Protein AF-A0AA39N209-F1 (afdb_monomer_lite)

pLDDT: mean 74.49, std 21.86, range [35.25, 97.31]

InterPro domains:
  IPR042403 Spt21/Ams2 [PTHR39147] (6-84)
  IPR057725 Ams2/SPT21, N-terminal domain [PF25823] (4-83)

Radius of gyration: 24.0 Å; chains: 1; bounding box: 95×62×34 Å

Sequence (190 aa):
MEKRVLRVLYTVNHSPQYILARSPCPVTVSLLRPTDGQHSGGIGYASVSLKSCIETICTTSPELLQSDTRDFSVYVLDPLESESAPEPVNIPSEAEGSKMAEGQARGVAVGLGLMSWALAAEGEEALVNGTLTRTGSGQEALEVVFALRETYSHREGIIPCCLYSLGIRRVLKHRASSRRSTRQLPLPLS

Structure (mmCIF, N/CA/C/O backbone):
data_AF-A0AA39N209-F1
#
_entry.id   AF-A0AA39N209-F1
#
loop_
_atom_site.group_PDB
_atom_site.id
_atom_site.type_symbol
_atom_site.label_atom_id
_atom_site.label_alt_id
_atom_site.label_comp_id
_atom_site.label_asym_id
_atom_site.label_entity_id
_atom_site.label_seq_id
_atom_site.pdbx_PDB_ins_code
_atom_site.Cartn_x
_atom_site.Cartn_y
_atom_site.Cartn_z
_atom_site.occupancy
_atom_site.B_iso_or_equiv
_atom_site.auth_seq_id
_atom_site.auth_comp_id
_atom_site.auth_asym_id
_atom_site.auth_atom_id
_atom_site.pdbx_PDB_model_num
ATOM 1 N N . MET A 1 1 ? -3.255 5.039 19.087 1.00 72.75 1 MET A N 1
ATOM 2 C CA . MET A 1 1 ? -2.882 4.124 17.993 1.00 72.75 1 MET A CA 1
ATOM 3 C C . MET A 1 1 ? -3.835 2.947 18.036 1.00 72.75 1 MET A C 1
ATOM 5 O O . MET A 1 1 ? -3.937 2.311 19.078 1.00 72.75 1 MET A O 1
ATOM 9 N N . GLU A 1 2 ? -4.589 2.727 16.963 1.00 88.00 2 GLU A N 1
ATOM 10 C CA . GLU A 1 2 ? -5.570 1.637 16.866 1.00 88.00 2 GLU A CA 1
ATOM 11 C C . GLU A 1 2 ? -5.035 0.508 15.992 1.00 88.00 2 GLU A C 1
ATOM 13 O O . GLU A 1 2 ? -4.128 0.730 15.198 1.00 88.00 2 GLU A O 1
ATOM 18 N N . LYS A 1 3 ? -5.590 -0.701 16.119 1.00 92.56 3 LYS A N 1
ATOM 19 C CA . LYS A 1 3 ? -5.246 -1.821 15.239 1.00 92.56 3 LYS A CA 1
ATOM 20 C C . LYS A 1 3 ? -6.369 -2.081 14.248 1.00 92.56 3 LYS A C 1
ATOM 22 O O . LYS A 1 3 ? -7.497 -2.324 14.667 1.00 92.56 3 LYS A O 1
ATOM 27 N N . ARG A 1 4 ? -6.063 -2.070 12.951 1.00 93.50 4 ARG A N 1
ATOM 28 C CA . ARG A 1 4 ? -7.031 -2.316 11.870 1.00 93.50 4 ARG A CA 1
ATOM 29 C C . ARG A 1 4 ? -6.459 -3.298 10.855 1.00 93.50 4 ARG A C 1
ATOM 31 O O . ARG A 1 4 ? -5.247 -3.372 10.673 1.00 93.50 4 ARG A O 1
ATOM 38 N N . VAL A 1 5 ? -7.322 -4.068 10.196 1.00 95.00 5 VAL A N 1
ATOM 39 C CA . VAL A 1 5 ? -6.903 -4.862 9.029 1.00 95.00 5 VAL A CA 1
ATOM 40 C C . VAL A 1 5 ? -6.561 -3.897 7.899 1.00 95.00 5 VAL A C 1
ATOM 42 O O . VAL A 1 5 ? -7.340 -2.983 7.626 1.00 95.00 5 VAL A O 1
ATOM 45 N N . LEU A 1 6 ? -5.419 -4.103 7.247 1.00 96.12 6 LEU A N 1
ATOM 46 C CA . LEU A 1 6 ? -5.001 -3.311 6.099 1.00 96.12 6 LEU A CA 1
ATOM 47 C C . LEU A 1 6 ? -5.470 -3.980 4.806 1.00 96.12 6 LEU A C 1
ATOM 49 O O . LEU A 1 6 ? -5.324 -5.191 4.623 1.00 96.12 6 LEU A O 1
ATOM 53 N N . ARG A 1 7 ? -6.034 -3.176 3.911 1.00 96.62 7 ARG A N 1
ATOM 54 C CA . ARG A 1 7 ? -6.424 -3.528 2.548 1.00 96.62 7 ARG A CA 1
ATOM 55 C C . ARG A 1 7 ? -5.653 -2.619 1.606 1.00 96.62 7 ARG A C 1
ATOM 57 O O . ARG A 1 7 ? -5.876 -1.416 1.591 1.00 96.62 7 ARG A O 1
ATOM 64 N N . VAL A 1 8 ? -4.741 -3.187 0.838 1.00 97.31 8 VAL A N 1
ATOM 65 C CA . VAL A 1 8 ? -3.950 -2.446 -0.136 1.00 97.31 8 VAL A CA 1
ATOM 66 C C . VAL A 1 8 ? -4.439 -2.830 -1.521 1.00 97.31 8 VAL A C 1
ATOM 68 O O . VAL A 1 8 ? -4.195 -3.944 -1.980 1.00 97.31 8 VAL A O 1
ATOM 71 N N . LEU A 1 9 ? -5.178 -1.932 -2.163 1.00 96.50 9 LEU A N 1
ATOM 72 C CA . LEU A 1 9 ? -5.537 -2.066 -3.570 1.00 96.50 9 LEU A CA 1
ATOM 73 C C . LEU A 1 9 ? -4.388 -1.512 -4.396 1.00 96.50 9 LEU A C 1
ATOM 75 O O . LEU A 1 9 ? -3.938 -0.401 -4.141 1.00 96.50 9 LEU A O 1
ATOM 79 N N . TYR A 1 10 ? -3.902 -2.250 -5.383 1.00 96.56 10 TYR A N 1
ATOM 80 C CA . TYR A 1 10 ? -2.819 -1.753 -6.219 1.00 96.56 10 TYR A CA 1
ATOM 81 C C . TYR A 1 10 ? -2.934 -2.194 -7.670 1.00 96.56 10 TYR A C 1
ATOM 83 O O . TYR A 1 10 ? -3.540 -3.215 -7.989 1.00 96.56 10 TYR A O 1
ATOM 91 N N . THR A 1 11 ? -2.346 -1.390 -8.548 1.00 96.19 11 THR A N 1
ATOM 92 C CA . THR A 1 11 ? -2.154 -1.698 -9.968 1.00 96.19 11 THR A CA 1
ATOM 93 C C . THR A 1 11 ? -0.667 -1.816 -10.266 1.00 96.19 11 THR A C 1
ATOM 95 O O . THR A 1 11 ? 0.163 -1.252 -9.553 1.00 96.19 11 THR A O 1
ATOM 98 N N . VAL A 1 12 ? -0.325 -2.537 -11.332 1.00 94.88 12 VAL A N 1
ATOM 99 C CA . VAL A 1 12 ? 1.052 -2.666 -11.823 1.00 94.88 12 VAL A CA 1
ATOM 100 C C . VAL A 1 12 ? 1.082 -2.232 -13.285 1.00 94.88 12 VAL A C 1
ATOM 102 O O . VAL A 1 12 ? 0.235 -2.658 -14.069 1.00 94.88 12 VAL A O 1
ATOM 105 N N . ASN A 1 13 ? 2.037 -1.377 -13.660 1.00 92.31 13 ASN A N 1
ATOM 106 C CA . ASN A 1 13 ? 2.282 -0.945 -15.043 1.00 92.31 13 ASN A CA 1
ATOM 107 C C . ASN A 1 13 ? 1.045 -0.372 -15.757 1.00 92.31 13 ASN A C 1
ATOM 109 O O . ASN A 1 13 ? 0.815 -0.651 -16.930 1.00 92.31 13 ASN A O 1
ATOM 113 N N . HIS A 1 14 ? 0.249 0.438 -15.051 1.00 85.69 14 HIS A N 1
ATOM 114 C CA . HIS A 1 14 ? -0.999 1.022 -15.565 1.00 85.69 14 HIS A CA 1
ATOM 115 C C . HIS A 1 14 ? -2.070 -0.007 -15.969 1.00 85.69 14 HIS A C 1
ATOM 117 O O . HIS A 1 14 ? -2.996 0.330 -16.705 1.00 85.69 14 HIS A O 1
ATOM 123 N N . SER A 1 15 ? -1.979 -1.250 -15.479 1.00 90.44 15 SER A N 1
ATOM 124 C CA . SER A 1 15 ? -3.070 -2.213 -15.619 1.00 90.44 15 SER A CA 1
ATOM 125 C C . SER A 1 15 ? -4.354 -1.636 -15.007 1.00 90.44 15 SER A C 1
ATOM 127 O O . SER A 1 15 ? -4.312 -1.160 -13.870 1.00 90.44 15 SER A O 1
ATOM 129 N N . PRO A 1 16 ? -5.501 -1.693 -15.708 1.00 86.69 16 PRO A N 1
ATOM 130 C CA . PRO A 1 16 ? -6.776 -1.223 -15.167 1.00 86.69 16 PRO A CA 1
ATOM 131 C C . PRO A 1 16 ? -7.319 -2.141 -14.062 1.00 86.69 16 PRO A C 1
ATOM 133 O O . PRO A 1 16 ? -8.296 -1.803 -13.398 1.00 86.69 16 PRO A O 1
ATOM 136 N N . GLN A 1 17 ? -6.722 -3.322 -13.879 1.00 92.19 17 GLN A N 1
ATOM 137 C CA . GLN A 1 17 ? -7.163 -4.300 -12.900 1.00 92.19 17 GLN A CA 1
ATOM 138 C C . GLN A 1 17 ? -6.460 -4.085 -11.558 1.00 92.19 17 GLN A C 1
ATOM 140 O O . GLN A 1 17 ? -5.236 -4.179 -11.463 1.00 92.19 17 GLN A O 1
ATOM 145 N N . TYR A 1 18 ? -7.255 -3.863 -10.512 1.00 93.75 18 TYR A N 1
ATOM 146 C CA . TYR A 1 18 ? -6.761 -3.844 -9.140 1.00 93.75 18 TYR A CA 1
ATOM 147 C C . TYR A 1 18 ? -6.487 -5.252 -8.616 1.00 93.75 18 TYR A C 1
ATOM 149 O O . TYR A 1 18 ? -7.281 -6.177 -8.802 1.00 93.75 1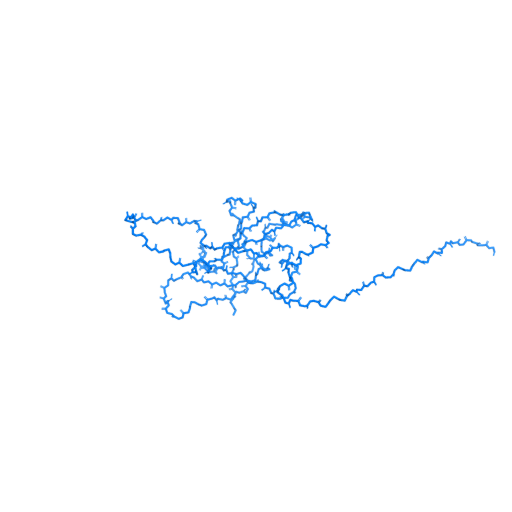8 TYR A O 1
ATOM 157 N N . ILE A 1 19 ? -5.392 -5.370 -7.875 1.00 96.06 19 ILE A N 1
ATOM 158 C CA . ILE A 1 19 ? -5.076 -6.508 -7.021 1.00 96.06 19 ILE A CA 1
ATOM 159 C C . ILE A 1 19 ? -5.261 -6.056 -5.571 1.00 96.06 19 ILE A C 1
ATOM 161 O O . ILE A 1 19 ? -4.869 -4.950 -5.203 1.00 96.06 19 ILE A O 1
ATOM 165 N N . LEU A 1 20 ? -5.882 -6.896 -4.743 1.00 96.31 20 LEU A N 1
ATOM 166 C CA . LEU A 1 20 ? -6.100 -6.620 -3.324 1.00 96.31 20 LEU A CA 1
ATOM 167 C C . LEU A 1 20 ? -5.124 -7.439 -2.477 1.00 96.31 20 LEU A C 1
ATOM 169 O O . LEU A 1 20 ? -5.281 -8.652 -2.352 1.00 96.31 20 LEU A O 1
ATOM 173 N N . ALA A 1 21 ? -4.177 -6.769 -1.828 1.00 97.19 21 ALA A N 1
ATOM 174 C CA . ALA A 1 21 ? -3.380 -7.346 -0.755 1.00 97.19 21 ALA A CA 1
ATOM 175 C C . ALA A 1 21 ? -4.044 -7.066 0.599 1.00 97.19 21 ALA A C 1
ATOM 177 O O . ALA A 1 21 ? -4.511 -5.958 0.866 1.00 97.19 21 ALA A O 1
ATOM 178 N N . ARG A 1 22 ? -4.117 -8.075 1.470 1.00 95.69 22 ARG A N 1
ATOM 179 C CA . ARG A 1 22 ? -4.690 -7.937 2.819 1.00 95.69 22 ARG A CA 1
ATOM 180 C C . ARG A 1 22 ? -3.639 -8.307 3.845 1.00 95.69 22 ARG A C 1
ATOM 182 O O . ARG A 1 22 ? -2.994 -9.342 3.699 1.00 95.69 22 ARG A O 1
ATOM 189 N N . SER A 1 23 ? -3.492 -7.497 4.890 1.00 94.94 23 SER A N 1
ATOM 190 C CA . SER A 1 23 ? -2.572 -7.861 5.962 1.00 94.94 23 SER A CA 1
ATOM 191 C C . SER A 1 23 ? -3.080 -9.119 6.682 1.00 94.94 23 SER A C 1
ATOM 193 O O . SER A 1 23 ? -4.277 -9.216 6.976 1.00 94.94 23 SER A O 1
ATOM 195 N N . PRO A 1 24 ? -2.199 -10.086 6.994 1.00 90.69 24 PRO A N 1
ATOM 196 C CA . PRO A 1 24 ? -2.592 -11.296 7.718 1.00 90.69 24 PRO A CA 1
ATOM 197 C C . PRO A 1 24 ? -2.973 -10.994 9.174 1.00 90.69 24 PRO A C 1
ATOM 199 O O . PRO A 1 24 ? -3.787 -11.700 9.765 1.00 90.69 24 PRO A O 1
ATOM 202 N N . CYS A 1 25 ? -2.417 -9.917 9.737 1.00 92.44 25 CYS A N 1
ATOM 203 C CA . CYS A 1 25 ? -2.681 -9.440 11.089 1.00 92.44 25 CYS A CA 1
ATOM 204 C C . CYS A 1 25 ? -3.097 -7.958 11.069 1.00 92.44 25 CYS A C 1
ATOM 206 O O . CYS A 1 25 ? -2.696 -7.221 10.162 1.00 92.44 25 CYS A O 1
ATOM 208 N N . PRO A 1 26 ? -3.863 -7.486 12.070 1.00 93.75 26 PRO A N 1
ATOM 209 C CA . PRO A 1 26 ? -4.134 -6.063 12.238 1.00 93.75 26 PRO A CA 1
ATOM 210 C C . PRO A 1 26 ? -2.846 -5.253 12.432 1.00 93.75 26 PRO A C 1
ATOM 212 O O . PRO A 1 26 ? -2.015 -5.598 13.277 1.00 93.75 26 PRO A O 1
ATOM 215 N N . VAL A 1 27 ? -2.715 -4.158 11.687 1.00 94.62 27 VAL A N 1
ATOM 216 C CA . VAL A 1 27 ? -1.587 -3.221 11.759 1.00 94.62 27 VAL A CA 1
ATOM 217 C C . VAL A 1 27 ? -1.968 -1.986 12.562 1.00 94.62 27 VAL A C 1
ATOM 219 O O . VAL A 1 27 ? -3.148 -1.648 12.689 1.00 94.62 27 VAL A O 1
ATOM 222 N N . THR A 1 28 ? -0.965 -1.314 13.117 1.00 95.12 28 THR A N 1
ATOM 223 C CA . THR A 1 28 ? -1.166 -0.067 13.850 1.00 95.12 28 THR A CA 1
ATOM 224 C C . THR A 1 28 ? -1.484 1.074 12.887 1.00 95.12 28 THR A C 1
ATOM 226 O O . THR A 1 28 ? -0.737 1.311 11.942 1.00 95.12 28 THR A O 1
ATOM 229 N N . VAL A 1 29 ? -2.566 1.801 13.159 1.00 94.75 29 VAL A N 1
ATOM 230 C CA . VAL A 1 29 ? -2.999 2.975 12.398 1.00 94.75 29 VAL A CA 1
ATOM 231 C C . VAL A 1 29 ? -3.198 4.183 13.314 1.00 94.75 29 VAL A C 1
ATOM 233 O O . VAL A 1 29 ? -3.535 4.063 14.504 1.00 94.75 29 VAL A O 1
ATOM 236 N N . SER A 1 30 ? -3.015 5.361 12.732 1.00 94.38 30 SER A N 1
ATOM 237 C CA . SER A 1 30 ? -3.275 6.654 13.356 1.00 94.38 30 SER A CA 1
ATOM 238 C C . SER A 1 30 ? -4.551 7.228 12.762 1.00 94.38 30 SER A C 1
ATOM 240 O O . SER A 1 30 ? -4.556 7.665 11.617 1.00 94.38 30 SER A O 1
ATOM 242 N N . LEU A 1 31 ? -5.646 7.193 13.524 1.00 92.25 31 LEU A N 1
ATOM 243 C CA . LEU A 1 31 ? -6.901 7.801 13.092 1.00 92.25 31 LEU A CA 1
ATOM 244 C C . LEU A 1 31 ? -6.722 9.306 12.892 1.00 92.25 31 LEU A C 1
ATOM 246 O O . LEU A 1 31 ? -6.224 9.994 13.786 1.00 92.25 31 LEU A O 1
ATOM 250 N N . LEU A 1 32 ? -7.195 9.803 11.757 1.00 88.88 32 LEU A N 1
ATOM 251 C CA . LEU A 1 32 ? -7.279 11.225 11.476 1.00 88.88 32 LEU A CA 1
ATOM 252 C C . LEU A 1 32 ? -8.677 11.669 11.891 1.00 88.88 32 LEU A C 1
ATOM 254 O O . LEU A 1 32 ? -9.675 11.292 11.276 1.00 88.88 32 LEU A O 1
ATOM 258 N N . ARG A 1 33 ? -8.770 12.383 13.015 1.00 72.88 33 ARG A N 1
ATOM 259 C CA . ARG A 1 33 ? -10.063 12.893 13.476 1.00 72.88 33 ARG A CA 1
ATOM 260 C C . ARG A 1 33 ? -10.460 14.079 12.597 1.00 72.88 33 ARG A C 1
ATOM 262 O O . ARG A 1 33 ? -9.630 14.973 12.437 1.00 72.88 33 ARG A O 1
ATOM 269 N N . PRO A 1 34 ? -11.697 14.121 12.077 1.00 61.19 34 PRO A N 1
ATOM 270 C CA . PRO A 1 34 ? -12.218 15.350 11.504 1.00 61.19 34 PRO A CA 1
ATOM 271 C C . PRO A 1 34 ? -12.244 16.412 12.607 1.00 61.19 34 PRO A C 1
ATOM 273 O O . PRO A 1 34 ? -12.704 16.144 13.720 1.00 61.19 34 PRO A O 1
ATOM 276 N N . THR A 1 35 ? -11.691 17.587 12.319 1.00 53.50 35 THR A N 1
ATOM 277 C CA . THR A 1 35 ? -11.710 18.745 13.215 1.00 53.50 35 THR A CA 1
ATOM 278 C C . THR A 1 35 ? -13.166 19.054 13.587 1.00 53.50 35 THR A C 1
ATOM 280 O O . THR A 1 35 ? -14.040 19.030 12.725 1.00 53.50 35 THR A O 1
ATOM 283 N N . ASP A 1 36 ? -13.416 19.245 14.882 1.00 48.47 36 ASP A N 1
ATOM 284 C CA . ASP A 1 36 ? -14.719 19.250 15.560 1.00 48.47 36 ASP A CA 1
ATOM 285 C C . ASP A 1 36 ? -15.924 19.757 14.735 1.00 48.47 36 ASP A C 1
ATOM 287 O O . ASP A 1 36 ? -15.986 20.924 14.353 1.00 48.47 36 ASP A O 1
ATOM 291 N N . GLY A 1 37 ? -16.937 18.898 14.537 1.00 48.25 37 GLY A N 1
ATOM 292 C CA . GLY A 1 37 ? -18.276 19.349 14.130 1.00 48.25 37 GLY A CA 1
ATOM 293 C C . GLY A 1 37 ? -19.163 18.341 13.396 1.00 48.25 37 GLY A C 1
ATOM 294 O O . GLY A 1 37 ? -20.383 18.405 13.530 1.00 48.25 37 GLY A O 1
ATOM 295 N N . GLN A 1 38 ? -18.604 17.378 12.658 1.00 46.19 38 GLN A N 1
ATOM 296 C CA . GLN A 1 38 ? -19.415 16.506 11.796 1.00 46.19 38 GLN A CA 1
ATOM 297 C C . GLN A 1 38 ? -19.717 15.157 12.462 1.00 46.19 38 GLN A C 1
ATOM 299 O O . GLN A 1 38 ? -19.129 14.120 12.157 1.00 46.19 38 GLN A O 1
ATOM 304 N N . HIS A 1 39 ? -20.651 15.172 13.413 1.00 45.59 39 HIS A N 1
ATOM 305 C CA . HIS A 1 39 ? -21.236 13.946 13.945 1.00 45.59 39 HIS A CA 1
ATOM 306 C C . HIS A 1 39 ? -22.131 13.280 12.885 1.00 45.59 39 HIS A C 1
ATOM 308 O O . HIS A 1 39 ? -23.046 13.901 12.352 1.00 45.59 39 HIS A O 1
ATOM 314 N N . SER A 1 40 ? -21.879 11.984 12.668 1.00 44.91 40 SER A N 1
ATOM 315 C CA . SER A 1 40 ? -22.757 10.991 12.028 1.00 44.91 40 SER A CA 1
ATOM 316 C C . SER A 1 40 ? -22.827 10.991 10.492 1.00 44.91 40 SER A C 1
ATOM 318 O O . SER A 1 40 ? -23.771 11.500 9.898 1.00 44.91 40 SER A O 1
ATOM 320 N N . GLY A 1 41 ? -21.871 10.302 9.849 1.00 53.28 41 GLY A N 1
ATOM 321 C CA . GLY A 1 41 ? -22.043 9.756 8.488 1.00 53.28 41 GLY A CA 1
ATOM 322 C C . GLY A 1 41 ? -20.855 9.891 7.528 1.00 53.28 41 GLY A C 1
ATOM 323 O O . GLY A 1 41 ? -20.918 9.349 6.429 1.00 53.28 41 GLY A O 1
ATOM 324 N N . GLY A 1 42 ? -19.792 10.603 7.917 1.00 63.09 42 GLY A N 1
ATOM 325 C CA . GLY A 1 42 ? -18.634 10.867 7.055 1.00 63.09 42 GLY A CA 1
ATOM 326 C C . GLY A 1 42 ? -17.706 9.664 6.847 1.00 63.09 42 GLY A C 1
ATOM 327 O O . GLY A 1 42 ? -17.598 8.785 7.703 1.00 63.09 42 GLY A O 1
ATOM 328 N N . ILE A 1 43 ? -17.015 9.657 5.703 1.00 72.75 43 ILE A N 1
ATOM 329 C CA . ILE A 1 43 ? -15.898 8.752 5.412 1.00 72.75 43 ILE A CA 1
ATOM 330 C C . ILE A 1 43 ? -14.782 9.037 6.430 1.00 72.75 43 ILE A C 1
ATOM 332 O O . ILE A 1 43 ? -14.357 10.178 6.579 1.00 72.75 43 ILE A O 1
ATOM 336 N N . GLY A 1 44 ? -14.338 8.018 7.170 1.00 87.69 44 GLY A N 1
ATOM 337 C CA . GLY A 1 44 ? -13.236 8.162 8.123 1.00 87.69 44 GLY A CA 1
ATOM 338 C C . GLY A 1 44 ? -11.880 7.992 7.440 1.00 87.69 44 GLY A C 1
ATOM 339 O O . GLY A 1 44 ? -11.755 7.179 6.527 1.00 87.69 44 GLY A O 1
ATOM 340 N N . TYR A 1 45 ? -10.853 8.692 7.922 1.00 91.56 45 TYR A N 1
ATOM 341 C CA . TYR A 1 45 ? -9.488 8.582 7.401 1.00 91.56 45 TYR A CA 1
ATOM 342 C C . TYR A 1 45 ? -8.514 8.111 8.480 1.00 91.56 45 TYR A C 1
ATOM 344 O O . TYR A 1 45 ? -8.695 8.354 9.678 1.00 91.56 45 TYR A O 1
ATOM 352 N N . ALA A 1 46 ? -7.461 7.419 8.062 1.00 94.25 46 ALA A N 1
ATOM 353 C CA . ALA A 1 46 ? -6.371 7.039 8.947 1.00 94.25 46 ALA A CA 1
ATOM 354 C C . ALA A 1 46 ? -5.055 6.945 8.179 1.00 94.25 46 ALA A C 1
ATOM 356 O O . ALA A 1 46 ? -5.044 6.664 6.981 1.00 94.25 46 ALA A O 1
ATOM 357 N N . SER A 1 47 ? -3.951 7.126 8.897 1.00 95.50 47 SER A N 1
ATOM 358 C CA . SER A 1 47 ? -2.605 6.945 8.365 1.00 95.50 47 SER A CA 1
ATOM 359 C C . SER A 1 47 ? -1.997 5.625 8.833 1.00 95.50 47 SER A C 1
ATOM 361 O O . SER A 1 47 ? -2.225 5.176 9.962 1.00 95.50 47 SER A O 1
ATOM 363 N N . VAL A 1 48 ? -1.182 5.018 7.978 1.00 96.06 48 VAL A N 1
ATOM 364 C CA . VAL A 1 48 ? -0.418 3.790 8.245 1.00 96.06 48 VAL A CA 1
ATOM 365 C C . VAL A 1 48 ? 0.981 3.919 7.656 1.00 96.06 48 VAL A C 1
ATOM 367 O O . VAL A 1 48 ? 1.196 4.735 6.761 1.00 96.06 48 VAL A O 1
ATOM 370 N N . SER A 1 49 ? 1.949 3.140 8.139 1.00 95.50 49 SER A N 1
ATOM 371 C CA . SER A 1 49 ? 3.284 3.189 7.554 1.00 95.50 49 SER A CA 1
ATOM 372 C C . SER A 1 49 ? 3.319 2.617 6.139 1.00 95.50 49 SER A C 1
ATOM 374 O O . SER A 1 49 ? 2.740 1.565 5.844 1.00 95.50 49 SER A O 1
ATOM 376 N N . LEU A 1 50 ? 4.040 3.313 5.259 1.00 95.69 50 LEU A N 1
ATOM 377 C CA . LEU A 1 50 ? 4.297 2.888 3.888 1.00 95.69 50 LEU A CA 1
ATOM 378 C C . LEU A 1 50 ? 4.927 1.497 3.873 1.00 95.69 50 LEU A C 1
ATOM 380 O O . LEU A 1 50 ? 4.506 0.639 3.102 1.00 95.69 50 LEU A O 1
ATOM 384 N N . LYS A 1 51 ? 5.884 1.250 4.772 1.00 94.69 51 LYS A N 1
ATOM 385 C CA . LYS A 1 51 ? 6.563 -0.039 4.898 1.00 94.69 51 LYS A CA 1
ATOM 386 C C . LYS A 1 51 ? 5.577 -1.188 5.114 1.00 94.69 51 LYS A C 1
ATOM 388 O O . LYS A 1 51 ? 5.616 -2.151 4.355 1.00 94.69 51 LYS A O 1
ATOM 393 N N . SER A 1 52 ? 4.621 -1.035 6.036 1.00 95.06 52 SER A N 1
ATOM 394 C CA . SER A 1 52 ? 3.572 -2.041 6.270 1.00 95.06 52 SER A CA 1
ATOM 395 C C . SER A 1 52 ? 2.739 -2.323 5.012 1.00 95.06 52 SER A C 1
ATOM 397 O O . SER A 1 52 ? 2.362 -3.468 4.754 1.00 95.06 52 SER A O 1
ATOM 399 N N . CYS A 1 53 ? 2.453 -1.292 4.207 1.00 96.75 53 CYS A N 1
ATOM 400 C CA . CYS A 1 53 ? 1.718 -1.443 2.949 1.00 96.75 53 CYS A CA 1
ATOM 401 C C . CYS A 1 53 ? 2.530 -2.214 1.905 1.00 96.75 53 CYS A C 1
ATOM 403 O O . CYS A 1 53 ? 2.016 -3.161 1.310 1.00 96.75 53 CYS A O 1
ATOM 405 N N . ILE A 1 54 ? 3.799 -1.842 1.713 1.00 96.06 54 ILE A N 1
ATOM 406 C CA . ILE A 1 54 ? 4.685 -2.495 0.745 1.00 96.06 54 ILE A CA 1
ATOM 407 C C . ILE A 1 54 ? 4.962 -3.946 1.149 1.00 96.06 54 ILE A C 1
ATOM 409 O O . ILE A 1 54 ? 4.856 -4.833 0.311 1.00 96.06 54 ILE A O 1
ATOM 413 N N . GLU A 1 55 ? 5.221 -4.230 2.426 1.00 95.00 55 GLU A N 1
ATOM 414 C CA . GLU A 1 55 ? 5.387 -5.604 2.926 1.00 95.00 55 GLU A CA 1
ATOM 415 C C . GLU A 1 55 ? 4.129 -6.457 2.694 1.00 95.00 55 GLU A C 1
ATOM 417 O O . GLU A 1 55 ? 4.220 -7.624 2.300 1.00 95.00 55 GLU A O 1
ATOM 422 N N . THR A 1 56 ? 2.943 -5.864 2.872 1.00 96.88 56 THR A N 1
ATOM 423 C CA . THR A 1 56 ? 1.658 -6.528 2.602 1.00 96.88 56 THR A CA 1
ATOM 424 C C . THR A 1 56 ? 1.494 -6.855 1.113 1.00 96.88 56 THR A C 1
ATOM 426 O O . THR A 1 56 ? 1.070 -7.964 0.771 1.00 96.88 56 THR A O 1
ATOM 429 N N . ILE A 1 57 ? 1.880 -5.932 0.222 1.00 96.94 57 ILE A N 1
ATOM 430 C CA . ILE A 1 57 ? 1.921 -6.168 -1.228 1.00 96.94 57 ILE A CA 1
ATOM 431 C C . ILE A 1 57 ? 2.898 -7.304 -1.551 1.00 96.94 57 ILE A C 1
ATOM 433 O O . ILE A 1 57 ? 2.492 -8.276 -2.178 1.00 96.94 57 ILE A O 1
ATOM 437 N N . CYS A 1 58 ? 4.143 -7.235 -1.072 1.00 94.69 58 CYS A N 1
ATOM 438 C CA . CYS A 1 58 ? 5.179 -8.245 -1.316 1.00 94.69 58 CYS A CA 1
ATOM 439 C C . CYS A 1 58 ? 4.773 -9.649 -0.864 1.00 94.69 58 CYS A C 1
ATOM 441 O O . CYS A 1 58 ? 5.097 -10.635 -1.519 1.00 94.69 58 CYS A O 1
ATOM 443 N N . THR A 1 59 ? 4.071 -9.742 0.266 1.00 94.12 59 THR A N 1
ATOM 444 C CA . THR A 1 59 ? 3.580 -11.022 0.790 1.00 94.12 59 THR A CA 1
ATOM 445 C C . THR A 1 59 ? 2.512 -11.626 -0.126 1.00 94.12 59 THR A C 1
ATOM 447 O O . THR A 1 59 ? 2.436 -12.843 -0.262 1.00 94.12 59 THR A O 1
ATOM 450 N N . THR A 1 60 ? 1.691 -10.783 -0.760 1.00 94.19 60 THR A N 1
ATOM 451 C CA . THR A 1 60 ? 0.613 -11.216 -1.665 1.00 94.19 60 THR A CA 1
ATOM 452 C C . THR A 1 60 ? 1.120 -11.480 -3.086 1.00 94.19 60 THR A C 1
ATOM 454 O O . THR A 1 60 ? 0.646 -12.408 -3.734 1.00 94.19 60 THR A O 1
ATOM 457 N N . SER A 1 61 ? 2.093 -10.689 -3.542 1.00 93.81 61 SER A N 1
ATOM 458 C CA . SER A 1 61 ? 2.684 -10.724 -4.882 1.00 93.81 61 SER A CA 1
ATOM 459 C C . SER A 1 61 ? 4.212 -10.817 -4.804 1.00 93.81 61 SER A C 1
ATOM 461 O O . SER A 1 61 ? 4.920 -9.826 -5.024 1.00 93.81 61 SER A O 1
ATOM 463 N N . PRO A 1 62 ? 4.755 -12.001 -4.463 1.00 91.31 62 PRO A N 1
ATOM 464 C CA . PRO A 1 62 ? 6.194 -12.205 -4.328 1.00 91.31 62 PRO A CA 1
ATOM 465 C C . PRO A 1 62 ? 6.956 -12.023 -5.648 1.00 91.31 62 PRO A C 1
ATOM 467 O O . PRO A 1 62 ? 8.155 -11.759 -5.624 1.00 91.31 62 PRO A O 1
ATOM 470 N N . GLU A 1 63 ? 6.291 -12.123 -6.800 1.00 91.38 63 GLU A N 1
ATOM 471 C CA . GLU A 1 63 ? 6.859 -11.858 -8.126 1.00 91.38 63 GLU A CA 1
ATOM 472 C C . GLU A 1 63 ? 7.437 -10.443 -8.262 1.00 91.38 63 GLU A C 1
ATOM 474 O O . GLU A 1 63 ? 8.392 -10.244 -9.013 1.00 91.38 63 GLU A O 1
ATOM 479 N N . LEU A 1 64 ? 6.932 -9.480 -7.482 1.00 88.88 64 LEU A N 1
ATOM 480 C CA . LEU A 1 64 ? 7.452 -8.110 -7.445 1.00 88.88 64 LEU A CA 1
ATOM 481 C C . LEU A 1 64 ? 8.848 -8.024 -6.805 1.00 88.88 64 LEU A C 1
ATOM 483 O O . LEU A 1 64 ? 9.560 -7.050 -7.030 1.00 88.88 64 LEU A O 1
ATOM 487 N N . LEU A 1 65 ? 9.259 -9.042 -6.040 1.00 85.50 65 LEU A N 1
ATOM 488 C CA . LEU A 1 65 ? 10.575 -9.129 -5.396 1.00 85.50 65 LEU A CA 1
ATOM 489 C C . LEU A 1 65 ? 11.565 -10.044 -6.129 1.00 85.50 65 LEU A C 1
ATOM 491 O O . LEU A 1 65 ? 12.747 -10.050 -5.798 1.00 85.50 65 LEU A O 1
ATOM 495 N N . GLN A 1 66 ? 11.114 -10.845 -7.096 1.00 77.50 66 GLN A N 1
ATOM 496 C CA . GLN A 1 66 ? 11.932 -11.918 -7.681 1.00 77.50 66 GLN A CA 1
ATOM 497 C C . GLN A 1 66 ? 13.036 -11.426 -8.629 1.00 77.50 66 GLN A C 1
ATOM 499 O O . GLN A 1 66 ? 13.924 -12.199 -8.985 1.00 77.50 66 GLN A O 1
ATOM 504 N N . SER A 1 67 ? 12.988 -10.167 -9.067 1.00 76.06 67 SER A N 1
ATOM 505 C CA . SER A 1 67 ? 13.871 -9.655 -10.113 1.00 76.06 67 SER A CA 1
ATOM 506 C C . SER A 1 67 ? 14.845 -8.607 -9.585 1.00 76.06 67 SER A C 1
ATOM 508 O O . SER A 1 67 ? 14.489 -7.448 -9.419 1.00 76.06 67 SER A O 1
ATOM 510 N N . ASP A 1 68 ? 16.118 -8.983 -9.469 1.00 74.25 68 ASP A N 1
ATOM 511 C CA . ASP A 1 68 ? 17.228 -8.096 -9.079 1.00 74.25 68 ASP A CA 1
ATOM 512 C C . ASP A 1 68 ? 17.452 -6.892 -10.019 1.00 74.25 68 ASP A C 1
ATOM 514 O O . ASP A 1 68 ? 18.169 -5.947 -9.679 1.00 74.25 68 ASP A O 1
ATOM 518 N N . THR A 1 69 ? 16.875 -6.934 -11.220 1.00 82.69 69 THR A N 1
ATOM 519 C CA . THR A 1 69 ? 17.014 -5.912 -12.270 1.00 82.69 69 THR A CA 1
ATOM 520 C C . THR A 1 69 ? 15.833 -4.947 -12.353 1.00 82.69 69 THR A C 1
ATOM 522 O O . THR A 1 69 ? 15.890 -3.987 -13.124 1.00 82.69 69 THR A O 1
ATOM 525 N N . ARG A 1 70 ? 14.763 -5.193 -11.592 1.00 88.31 70 ARG A N 1
ATOM 526 C CA . ARG A 1 70 ? 13.528 -4.405 -11.631 1.00 88.31 70 ARG A CA 1
ATOM 527 C C . ARG A 1 70 ? 13.280 -3.788 -10.262 1.00 88.31 70 ARG A C 1
ATOM 529 O O . ARG A 1 70 ? 13.534 -4.414 -9.239 1.00 88.31 70 ARG A O 1
ATOM 536 N N . ASP A 1 71 ? 12.775 -2.569 -10.267 1.00 91.62 71 ASP A N 1
ATOM 537 C CA . ASP A 1 71 ? 12.259 -1.870 -9.094 1.00 91.62 71 ASP A CA 1
ATOM 538 C C . ASP A 1 71 ? 10.943 -1.199 -9.483 1.00 91.62 71 ASP A C 1
ATOM 540 O O . ASP A 1 71 ? 10.606 -1.105 -10.665 1.00 91.62 71 ASP A O 1
ATOM 544 N N . PHE A 1 72 ? 10.193 -0.699 -8.513 1.00 94.19 72 PHE A N 1
ATOM 545 C CA . PHE A 1 72 ? 8.905 -0.070 -8.764 1.00 94.19 72 PHE A CA 1
ATOM 546 C C . PHE A 1 72 ? 8.876 1.335 -8.187 1.00 94.19 72 PHE A C 1
ATOM 548 O O . PHE A 1 72 ? 9.142 1.542 -7.007 1.00 94.19 72 PHE A O 1
ATOM 555 N N . SER A 1 73 ? 8.502 2.309 -9.012 1.00 95.25 73 SER A N 1
ATOM 556 C CA . SER A 1 73 ? 8.054 3.602 -8.505 1.00 95.25 73 SER A CA 1
ATOM 557 C C . SER A 1 73 ? 6.687 3.431 -7.853 1.00 95.25 73 SER A C 1
ATOM 559 O O . SER A 1 73 ? 5.782 2.837 -8.445 1.00 95.25 73 SER A O 1
ATOM 561 N N . VAL A 1 74 ? 6.554 3.954 -6.638 1.00 95.75 74 VAL A N 1
ATOM 562 C CA . VAL A 1 74 ? 5.361 3.838 -5.804 1.00 95.75 74 VAL A CA 1
ATOM 563 C C . VAL A 1 74 ? 4.591 5.151 -5.844 1.00 95.75 74 VAL A C 1
ATOM 565 O O . VAL A 1 74 ? 5.123 6.208 -5.499 1.00 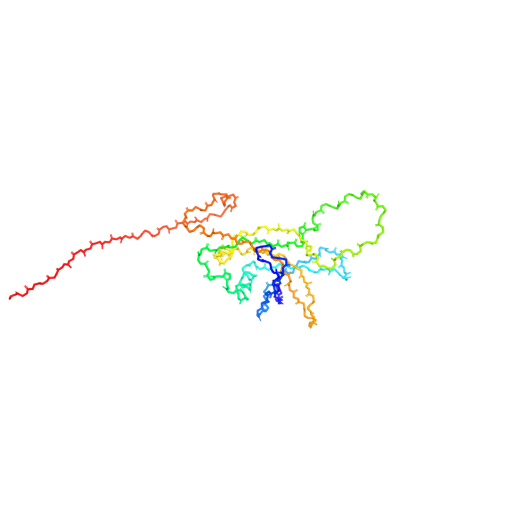95.75 74 VAL A O 1
ATOM 568 N N . TYR A 1 75 ? 3.320 5.066 -6.219 1.00 96.00 75 TYR A N 1
ATOM 569 C CA . TYR A 1 75 ? 2.367 6.166 -6.139 1.00 96.00 75 TYR A CA 1
ATOM 570 C C . TYR A 1 75 ? 1.208 5.746 -5.245 1.00 96.00 75 TYR A C 1
ATOM 572 O O . TYR A 1 75 ? 0.679 4.653 -5.427 1.00 96.00 75 TYR A O 1
ATOM 580 N N . VAL A 1 76 ? 0.804 6.593 -4.304 1.00 95.50 76 VAL A N 1
ATOM 581 C CA . VAL A 1 76 ? -0.407 6.396 -3.495 1.00 95.50 76 VAL A CA 1
ATOM 582 C C . VAL A 1 76 ? -1.478 7.377 -3.952 1.00 95.50 76 VAL A C 1
ATOM 584 O O . VAL A 1 76 ? -1.155 8.506 -4.304 1.00 95.50 76 VAL A O 1
ATOM 587 N N . LEU A 1 77 ? -2.743 6.968 -3.970 1.00 94.31 77 LEU A N 1
ATOM 588 C CA . LEU A 1 77 ? -3.853 7.908 -4.100 1.00 94.31 77 LEU A CA 1
ATOM 589 C C . LEU A 1 77 ? -4.213 8.414 -2.704 1.00 94.31 77 LEU A C 1
ATOM 591 O O . LEU A 1 77 ? -4.834 7.683 -1.933 1.00 94.31 77 LEU A O 1
ATOM 595 N N . ASP A 1 78 ? -3.798 9.638 -2.378 1.00 91.75 78 ASP A N 1
ATOM 596 C CA . ASP A 1 78 ? -4.118 10.254 -1.091 1.00 91.75 78 ASP A CA 1
ATOM 597 C C . ASP A 1 78 ? -5.525 10.881 -1.147 1.00 91.75 78 ASP A C 1
ATOM 599 O O . ASP A 1 78 ? -5.751 11.796 -1.955 1.00 91.75 78 ASP A O 1
ATOM 603 N N . PRO A 1 79 ? -6.486 10.407 -0.329 1.00 89.38 79 PRO A N 1
ATOM 604 C CA . PRO A 1 79 ? -7.835 10.962 -0.309 1.00 89.38 79 PRO A CA 1
ATOM 605 C C . PRO A 1 79 ? -7.895 12.402 0.230 1.00 89.38 79 PRO A C 1
ATOM 607 O O . PRO A 1 79 ? -8.770 13.158 -0.189 1.00 89.38 79 PRO A O 1
ATOM 610 N N . LEU A 1 80 ? -6.968 12.816 1.101 1.00 87.44 80 LEU A N 1
ATOM 611 C CA . LEU A 1 80 ? -7.001 14.134 1.757 1.00 87.44 80 LEU A CA 1
ATOM 612 C C . LEU A 1 80 ? -6.550 15.267 0.830 1.00 87.44 80 LEU A C 1
ATOM 614 O O . LEU A 1 80 ? -7.033 16.395 0.925 1.00 87.44 80 LEU A O 1
ATOM 618 N N . GLU A 1 81 ? -5.663 14.964 -0.115 1.00 83.25 81 GLU A N 1
ATOM 619 C CA . GLU A 1 81 ? -5.206 15.925 -1.125 1.00 83.25 81 GLU A CA 1
ATOM 620 C C . GLU A 1 81 ? -6.338 16.327 -2.088 1.00 83.25 81 GLU A C 1
ATOM 622 O O . GLU A 1 81 ? -6.334 17.426 -2.640 1.00 83.25 81 GLU A O 1
ATOM 627 N N . SER A 1 82 ? -7.357 15.473 -2.264 1.00 72.88 82 SER A N 1
ATOM 628 C CA . SER A 1 82 ? -8.540 15.814 -3.073 1.00 72.88 82 SER A CA 1
ATOM 629 C C . SER A 1 82 ? -9.469 16.810 -2.383 1.00 72.88 82 SER A C 1
ATOM 631 O O . SER A 1 82 ? -10.117 17.599 -3.063 1.00 72.88 82 SER A O 1
ATOM 633 N N . GLU A 1 83 ? -9.531 16.792 -1.049 1.00 66.25 83 GLU A N 1
ATOM 634 C CA . GLU A 1 83 ? -10.342 17.733 -0.263 1.00 66.25 83 GLU A CA 1
ATOM 635 C C . GLU A 1 83 ? -9.691 19.122 -0.163 1.00 66.25 83 GLU A C 1
ATOM 637 O O . GLU A 1 83 ? -10.373 20.106 0.106 1.00 66.25 83 GLU A O 1
ATOM 642 N N . SER A 1 84 ? -8.382 19.217 -0.418 1.00 60.12 84 SER A N 1
ATOM 643 C CA . SER A 1 84 ? -7.635 20.482 -0.429 1.00 60.12 84 SER A CA 1
ATOM 644 C C . SER A 1 84 ? -7.624 21.175 -1.796 1.00 60.12 84 SER A C 1
ATOM 646 O O . SER A 1 84 ? -7.136 22.303 -1.913 1.00 60.12 84 SER A O 1
ATOM 648 N N . ALA A 1 85 ? -8.154 20.530 -2.842 1.00 56.03 85 ALA A N 1
ATOM 649 C CA . ALA A 1 85 ? -8.322 21.169 -4.138 1.00 56.03 85 ALA A CA 1
ATOM 650 C C . ALA A 1 85 ? -9.378 22.286 -4.017 1.00 56.03 85 ALA A C 1
ATOM 652 O O . ALA A 1 85 ? -10.450 22.039 -3.462 1.00 56.03 85 ALA A O 1
ATOM 653 N N . PRO A 1 86 ? -9.107 23.511 -4.510 1.00 53.56 86 PRO A N 1
ATOM 654 C CA . PRO A 1 86 ? -10.089 24.587 -4.461 1.00 53.56 86 PRO A CA 1
ATOM 655 C C . PRO A 1 86 ? -11.380 24.127 -5.141 1.00 53.56 86 PRO A C 1
ATOM 657 O O . PRO A 1 86 ? -11.319 23.539 -6.225 1.00 53.56 86 PRO A O 1
ATOM 660 N N . GLU A 1 87 ? -12.528 24.382 -4.498 1.00 53.97 87 GLU A N 1
ATOM 661 C CA . GLU A 1 87 ? -13.839 24.102 -5.088 1.00 53.97 87 GLU A CA 1
ATOM 662 C C . GLU A 1 87 ? -13.843 24.614 -6.535 1.00 53.97 87 GLU A C 1
ATOM 664 O O . GLU A 1 87 ? -13.454 25.768 -6.772 1.00 53.97 87 GLU A O 1
ATOM 669 N N . PRO A 1 88 ? -14.242 23.788 -7.518 1.00 54.31 88 PRO A N 1
ATOM 670 C CA . PRO A 1 88 ? -14.415 24.281 -8.868 1.00 54.31 88 PRO A CA 1
ATOM 671 C C . PRO A 1 88 ? -15.409 25.437 -8.795 1.00 54.31 88 PRO A C 1
ATOM 673 O O . PRO A 1 88 ? -16.553 25.262 -8.382 1.00 54.31 88 PRO A O 1
ATOM 676 N N . VAL A 1 89 ? -14.944 26.637 -9.148 1.00 53.00 89 VAL A N 1
ATOM 677 C CA . VAL A 1 89 ? -15.788 27.824 -9.262 1.00 53.00 89 VAL A CA 1
ATOM 678 C C . VAL A 1 89 ? -17.012 27.454 -10.095 1.00 53.00 89 VAL A C 1
ATOM 680 O O . VAL A 1 89 ? -16.886 27.098 -11.266 1.00 53.00 89 VAL A O 1
ATOM 683 N N . ASN A 1 90 ? -18.183 27.481 -9.456 1.00 44.69 90 ASN A N 1
ATOM 684 C CA . ASN A 1 90 ? -19.469 27.177 -10.070 1.00 44.69 90 ASN A CA 1
ATOM 685 C C . ASN A 1 90 ? -19.696 28.114 -11.261 1.00 44.69 90 ASN A C 1
ATOM 687 O O . ASN A 1 90 ? -20.171 29.238 -11.107 1.00 44.69 90 ASN A O 1
ATOM 691 N N . ILE A 1 91 ? -19.373 27.643 -12.462 1.00 52.94 91 ILE A N 1
ATOM 692 C CA . ILE A 1 91 ? -19.996 28.137 -13.681 1.00 52.94 91 ILE A CA 1
ATOM 693 C C . ILE A 1 91 ? -21.347 27.415 -13.719 1.00 52.94 91 ILE A C 1
ATOM 695 O O . ILE A 1 91 ? -21.351 26.186 -13.817 1.00 52.94 91 ILE A O 1
ATOM 699 N N . PRO A 1 92 ? -22.488 28.113 -13.588 1.00 49.19 92 PRO A N 1
ATOM 700 C CA . PRO A 1 92 ? -23.789 27.466 -13.633 1.00 49.19 92 PRO A CA 1
ATOM 701 C C . PRO A 1 92 ? -23.997 26.893 -15.038 1.00 49.19 92 PRO A C 1
ATOM 703 O O . PRO A 1 92 ? -24.313 27.612 -15.980 1.00 49.19 92 PRO A O 1
ATOM 706 N N . SER A 1 93 ? -23.776 25.591 -15.190 1.00 44.69 93 SER A N 1
ATOM 707 C CA . SER A 1 93 ? -24.377 24.812 -16.263 1.00 44.69 93 SER A CA 1
ATOM 708 C C . SER A 1 93 ? -25.490 23.997 -15.640 1.00 44.69 93 SER A C 1
ATOM 710 O O . SER A 1 93 ? -25.253 23.104 -14.830 1.00 44.69 93 SER A O 1
ATOM 712 N N . GLU A 1 94 ? -26.713 24.367 -15.999 1.00 49.66 94 GLU A N 1
ATOM 713 C CA . GLU A 1 94 ? -27.916 23.581 -15.787 1.00 49.66 94 GLU A CA 1
ATOM 714 C C . GLU A 1 94 ? -27.732 22.220 -16.471 1.00 49.66 94 GLU A C 1
ATOM 716 O O . GLU A 1 94 ? -27.960 22.058 -17.666 1.00 49.66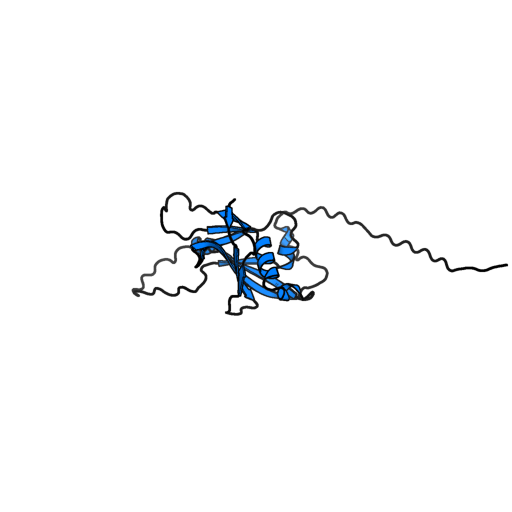 94 GLU A O 1
ATOM 721 N N . ALA A 1 95 ? -27.251 21.238 -15.719 1.00 44.62 95 ALA A N 1
ATOM 722 C CA . ALA A 1 95 ? -27.302 19.841 -16.104 1.00 44.62 95 ALA A CA 1
ATOM 723 C C . ALA A 1 95 ? -27.573 19.029 -14.844 1.00 44.62 95 ALA A C 1
ATOM 725 O O . ALA A 1 95 ? -26.711 18.789 -13.998 1.00 44.62 95 ALA A O 1
ATOM 726 N N . GLU A 1 96 ? -28.845 18.684 -14.717 1.00 45.34 96 GLU A N 1
ATOM 727 C CA . GLU A 1 96 ? -29.398 17.798 -13.718 1.00 45.34 96 GLU A CA 1
ATOM 728 C C . GLU A 1 96 ? -28.613 16.483 -13.623 1.00 45.34 96 GLU A C 1
ATOM 730 O O . GLU A 1 96 ? -28.215 15.890 -14.622 1.00 45.34 96 GLU A O 1
ATOM 735 N N . GLY A 1 97 ? -28.469 15.996 -12.390 1.00 47.16 97 GLY A N 1
ATOM 736 C CA . GLY A 1 97 ? -28.475 14.568 -12.098 1.00 47.16 97 GLY A CA 1
ATOM 737 C C . GLY A 1 97 ? -27.45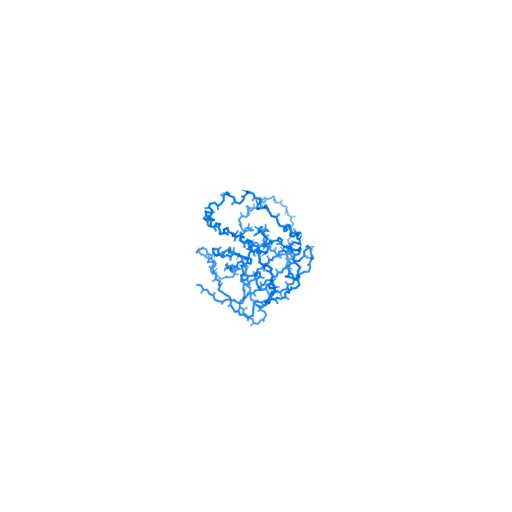1 13.711 -12.836 1.00 47.16 97 GLY A C 1
ATOM 738 O O . GLY A 1 97 ? -27.812 12.882 -13.665 1.00 47.16 97 GLY A O 1
ATOM 739 N N . SER A 1 98 ? -26.196 13.748 -12.402 1.00 39.81 98 SER A N 1
ATOM 740 C CA . SER A 1 98 ? -25.306 12.615 -12.633 1.00 39.81 98 SER A CA 1
ATOM 741 C C . SER A 1 98 ? -24.601 12.217 -11.343 1.00 39.81 98 SER A C 1
ATOM 743 O O . SER A 1 98 ? -23.530 12.718 -11.004 1.00 39.81 98 SER A O 1
ATOM 745 N N . LYS A 1 99 ? -25.216 11.258 -10.637 1.00 43.41 99 LYS A N 1
ATOM 746 C CA . LYS A 1 99 ? -24.516 10.291 -9.784 1.00 43.41 99 LYS A CA 1
ATOM 747 C C . LYS A 1 99 ? -23.533 9.515 -10.675 1.00 43.41 99 LYS A C 1
ATOM 749 O O . LYS A 1 99 ? -23.823 8.403 -11.101 1.00 43.41 99 LYS A O 1
ATOM 754 N N . MET A 1 100 ? -22.418 10.136 -11.047 1.00 38.75 100 MET A N 1
ATOM 755 C CA . MET A 1 100 ? -21.369 9.479 -11.818 1.00 38.75 100 MET A CA 1
ATOM 756 C C . MET A 1 100 ? -20.431 8.741 -10.859 1.00 38.75 100 MET A C 1
ATOM 758 O O . MET A 1 100 ? -19.725 9.355 -10.065 1.00 38.75 100 MET A O 1
ATOM 762 N N . ALA A 1 101 ? -20.469 7.414 -10.987 1.00 38.97 101 ALA A N 1
ATOM 763 C CA . ALA A 1 101 ? -19.432 6.438 -10.662 1.00 38.97 101 ALA A CA 1
ATOM 764 C C . ALA A 1 101 ? -19.020 6.257 -9.185 1.00 38.97 101 ALA A C 1
ATOM 766 O O . ALA A 1 101 ? -17.976 6.724 -8.731 1.00 38.97 101 ALA A O 1
ATOM 767 N N . GLU A 1 102 ? -19.759 5.388 -8.485 1.00 41.69 102 GLU A N 1
ATOM 768 C CA . GLU A 1 102 ? -19.135 4.388 -7.606 1.00 41.69 102 GLU A CA 1
ATOM 769 C C . GLU A 1 102 ? -18.092 3.610 -8.433 1.00 41.69 102 GLU A C 1
ATOM 771 O O . GLU A 1 102 ? -18.451 2.776 -9.259 1.00 41.69 102 GLU A O 1
ATOM 776 N N . GLY A 1 103 ? -16.801 3.918 -8.287 1.00 45.03 103 GLY A N 1
ATOM 777 C CA . GLY A 1 103 ? -15.740 3.139 -8.940 1.00 45.03 103 GLY A CA 1
ATOM 778 C C . GLY A 1 103 ? -14.454 3.888 -9.281 1.00 45.03 103 GLY A C 1
ATOM 779 O O . GLY A 1 103 ? -13.444 3.241 -9.540 1.00 45.03 103 GLY A O 1
ATOM 780 N N . GLN A 1 104 ? -14.440 5.222 -9.255 1.00 50.94 104 GLN A N 1
ATOM 781 C CA . GLN A 1 104 ? -13.192 5.977 -9.396 1.00 50.94 104 GLN A CA 1
ATOM 782 C C . GLN A 1 104 ? -12.648 6.315 -8.011 1.00 50.94 104 GLN A C 1
ATOM 784 O O . GLN A 1 104 ? -13.276 7.056 -7.255 1.00 50.94 104 GLN A O 1
ATOM 789 N N . ALA A 1 105 ? -11.496 5.733 -7.669 1.00 56.84 105 ALA A N 1
ATOM 790 C CA . ALA A 1 105 ? -10.765 6.058 -6.452 1.00 56.84 105 ALA A CA 1
ATOM 791 C C . ALA A 1 105 ? -10.523 7.576 -6.409 1.00 56.84 105 ALA A C 1
ATOM 793 O O . ALA A 1 105 ? -9.762 8.116 -7.211 1.00 56.84 105 ALA A O 1
ATOM 794 N N . ARG A 1 106 ? -11.232 8.266 -5.511 1.00 71.19 106 ARG A N 1
ATOM 795 C CA . ARG A 1 106 ? -11.029 9.689 -5.232 1.00 71.19 106 ARG A CA 1
ATOM 796 C C . ARG A 1 106 ? -9.693 9.832 -4.508 1.00 71.19 106 ARG A C 1
ATOM 798 O O . ARG A 1 106 ? -9.483 9.177 -3.491 1.00 71.19 106 ARG A O 1
ATOM 805 N N . GLY A 1 107 ? -8.791 10.636 -5.051 1.00 79.31 107 GLY A N 1
ATOM 806 C CA . GLY A 1 107 ? -7.469 10.856 -4.477 1.00 79.31 107 GLY A CA 1
ATOM 807 C C . GLY A 1 107 ? -6.525 11.526 -5.467 1.00 79.31 107 GLY A C 1
ATOM 808 O O . GLY A 1 107 ? -6.672 11.370 -6.681 1.00 79.31 107 GLY A O 1
ATOM 809 N N . VAL A 1 108 ? -5.535 12.253 -4.953 1.00 88.94 108 VAL A N 1
ATOM 810 C CA . VAL A 1 108 ? -4.427 12.767 -5.771 1.00 88.94 108 VAL A CA 1
ATOM 811 C C . VAL A 1 108 ? -3.287 11.759 -5.715 1.00 88.94 108 VAL A C 1
ATOM 813 O O . VAL A 1 108 ? -2.952 11.248 -4.649 1.00 88.94 108 VAL A O 1
ATOM 816 N N . ALA A 1 109 ? -2.687 11.455 -6.867 1.00 91.69 109 ALA A N 1
ATOM 817 C CA . ALA A 1 109 ? -1.527 10.576 -6.925 1.00 91.69 109 ALA A CA 1
ATOM 818 C C . ALA A 1 109 ? -0.289 11.275 -6.338 1.00 91.69 109 ALA A C 1
ATOM 820 O O . ALA A 1 109 ? 0.243 12.213 -6.932 1.00 91.69 109 ALA A O 1
ATOM 821 N N . VAL A 1 110 ? 0.194 10.782 -5.200 1.00 94.12 110 VAL A N 1
ATOM 822 C CA . VAL A 1 110 ? 1.401 11.254 -4.515 1.00 94.12 110 VAL A CA 1
ATOM 823 C C . VAL A 1 110 ? 2.537 10.262 -4.760 1.00 94.12 110 VAL A C 1
ATOM 825 O O . VAL A 1 110 ? 2.397 9.062 -4.520 1.00 94.12 110 VAL A O 1
ATOM 828 N N . GLY A 1 111 ? 3.672 10.754 -5.263 1.00 94.31 111 GLY A N 1
ATOM 829 C CA . GLY A 1 111 ? 4.868 9.940 -5.490 1.00 94.31 111 GLY A CA 1
ATOM 830 C C . GLY A 1 111 ? 5.647 9.702 -4.197 1.00 94.31 111 GLY A C 1
ATOM 831 O O . GLY A 1 111 ? 6.002 10.655 -3.509 1.00 94.31 111 GLY A O 1
ATOM 832 N N . LEU A 1 112 ? 5.954 8.439 -3.895 1.00 92.94 112 LEU A N 1
ATOM 833 C CA . LEU A 1 112 ? 6.634 8.021 -2.659 1.00 92.94 112 LEU A CA 1
ATOM 834 C C . LEU A 1 112 ? 8.047 7.459 -2.891 1.00 92.94 112 LEU A C 1
ATOM 836 O O . LEU A 1 112 ? 8.694 6.985 -1.960 1.00 92.94 112 LEU A O 1
ATOM 840 N N . GLY A 1 113 ? 8.543 7.526 -4.128 1.00 92.56 113 GLY A N 1
ATOM 841 C CA . GLY A 1 113 ? 9.868 7.035 -4.504 1.00 92.56 113 GLY A CA 1
ATOM 842 C C . GLY A 1 113 ? 9.867 5.561 -4.904 1.00 92.56 113 GLY A C 1
ATOM 843 O O . GLY A 1 113 ? 8.876 5.053 -5.428 1.00 92.56 113 GLY A O 1
ATOM 844 N N . LEU A 1 114 ? 11.008 4.897 -4.715 1.00 92.31 114 LEU A N 1
ATOM 845 C CA . LEU A 1 114 ? 11.201 3.504 -5.114 1.00 92.31 114 LEU A CA 1
ATOM 846 C C . LEU A 1 114 ? 10.765 2.525 -4.018 1.00 92.31 114 LEU A C 1
ATOM 848 O O . LEU A 1 114 ? 10.974 2.754 -2.826 1.00 92.31 114 LEU A O 1
ATOM 852 N N . MET A 1 115 ? 10.215 1.392 -4.438 1.00 92.56 115 MET A N 1
ATOM 853 C CA . MET A 1 115 ? 9.782 0.302 -3.570 1.00 92.56 115 MET A CA 1
ATOM 854 C C . MET A 1 115 ? 10.957 -0.279 -2.774 1.00 92.56 115 MET A C 1
ATOM 856 O O . MET A 1 115 ? 10.826 -0.512 -1.570 1.00 92.56 115 MET A O 1
ATOM 860 N N . SER A 1 116 ? 12.130 -0.426 -3.402 1.00 90.50 116 SER A N 1
ATOM 861 C CA . SER A 1 116 ? 13.354 -0.845 -2.707 1.00 90.50 116 SER A CA 1
ATOM 862 C C . SER A 1 116 ? 13.759 0.109 -1.576 1.00 90.50 116 SER A C 1
ATOM 864 O O . SER A 1 116 ? 14.214 -0.340 -0.522 1.00 90.50 116 SER A O 1
ATOM 866 N N . TRP A 1 117 ? 13.552 1.420 -1.745 1.00 89.75 117 TRP A N 1
ATOM 867 C CA . TRP A 1 117 ? 13.867 2.420 -0.721 1.00 89.75 117 TRP A CA 1
ATOM 868 C C . TRP A 1 117 ? 12.906 2.334 0.459 1.00 89.75 117 TRP A C 1
ATOM 870 O O . TRP A 1 117 ? 13.348 2.412 1.602 1.00 89.75 117 TRP A O 1
ATOM 880 N N . ALA A 1 118 ? 11.615 2.124 0.192 1.00 89.81 118 ALA A N 1
ATOM 881 C CA . ALA A 1 118 ? 10.609 1.945 1.235 1.00 89.81 118 ALA A CA 1
ATOM 882 C C . ALA A 1 118 ? 10.891 0.706 2.107 1.00 89.81 118 ALA A C 1
ATOM 884 O O . ALA A 1 118 ? 10.713 0.756 3.322 1.00 89.81 118 ALA A O 1
ATOM 885 N N . LEU A 1 119 ? 11.377 -0.385 1.504 1.00 89.69 119 LEU A N 1
ATOM 886 C CA . LEU A 1 119 ? 11.750 -1.610 2.222 1.00 89.69 119 LEU A CA 1
ATOM 887 C C . LEU A 1 119 ? 13.067 -1.467 3.003 1.00 89.69 119 LEU A C 1
ATOM 889 O O . LEU A 1 119 ? 13.176 -1.970 4.121 1.00 89.69 119 LEU A O 1
ATOM 893 N N . ALA A 1 120 ? 14.055 -0.770 2.43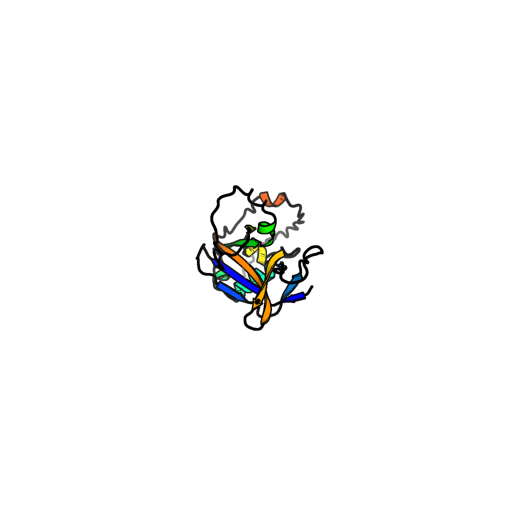2 1.00 87.88 120 ALA A N 1
ATOM 894 C CA . ALA A 1 120 ? 15.369 -0.553 3.041 1.00 87.88 120 ALA A CA 1
ATOM 895 C C . ALA A 1 120 ? 15.401 0.587 4.078 1.00 87.88 120 ALA A C 1
ATOM 897 O O . ALA A 1 120 ? 16.430 0.805 4.721 1.00 87.88 120 ALA A O 1
ATOM 898 N N . ALA A 1 121 ? 14.314 1.347 4.224 1.00 82.62 121 ALA A N 1
ATOM 899 C CA . ALA A 1 121 ? 14.231 2.430 5.189 1.00 82.62 121 ALA A CA 1
ATOM 900 C C . ALA A 1 121 ? 14.355 1.891 6.627 1.00 82.62 121 ALA A C 1
ATOM 902 O O . ALA A 1 121 ? 13.513 1.135 7.119 1.00 82.62 121 ALA A O 1
ATOM 903 N N . GLU A 1 122 ? 15.422 2.315 7.303 1.00 76.56 122 GLU A N 1
ATOM 904 C CA . GLU A 1 122 ? 15.612 2.189 8.747 1.00 76.56 122 GLU A CA 1
ATOM 905 C C . GLU A 1 122 ? 15.466 3.592 9.354 1.00 76.56 122 GLU A C 1
ATOM 907 O O . GLU A 1 122 ? 16.301 4.465 9.095 1.00 76.56 122 GLU A O 1
ATOM 912 N N . GLY A 1 123 ? 14.393 3.842 10.113 1.00 71.56 123 GLY A N 1
ATOM 913 C CA . GLY A 1 123 ? 14.152 5.138 10.759 1.00 71.56 123 GLY A CA 1
ATOM 914 C C . GLY A 1 123 ? 12.711 5.634 10.638 1.00 71.56 123 GLY A C 1
ATOM 915 O O . GLY A 1 123 ? 11.777 4.858 10.809 1.00 71.56 123 GLY A O 1
ATOM 916 N N . GLU A 1 124 ? 12.552 6.940 10.398 1.00 66.00 124 GLU A N 1
ATOM 917 C CA . GLU A 1 124 ? 11.253 7.611 10.270 1.00 66.00 124 GLU A CA 1
ATOM 918 C C . GLU A 1 124 ? 10.473 7.032 9.081 1.00 66.00 124 GLU A C 1
ATOM 920 O O . GLU A 1 124 ? 10.835 7.220 7.918 1.00 66.00 124 GLU A O 1
ATOM 925 N N . GLU A 1 125 ? 9.438 6.250 9.387 1.00 79.38 125 GLU A N 1
ATOM 926 C CA . GLU A 1 125 ? 8.620 5.595 8.375 1.00 79.38 125 GLU A CA 1
ATOM 927 C C . GLU A 1 125 ? 7.690 6.622 7.729 1.00 79.38 125 GLU A C 1
ATOM 929 O O . GLU A 1 125 ? 6.884 7.257 8.411 1.00 79.38 125 GLU A O 1
ATOM 934 N N . ALA A 1 126 ? 7.768 6.757 6.403 1.00 89.75 126 ALA A N 1
ATOM 935 C CA . ALA A 1 126 ? 6.787 7.531 5.655 1.00 89.75 126 ALA A CA 1
ATOM 936 C C . ALA A 1 126 ? 5.377 7.005 5.965 1.00 89.75 126 ALA A C 1
ATOM 938 O O . ALA A 1 126 ? 5.142 5.793 5.955 1.00 89.75 126 ALA A O 1
ATOM 939 N N . LEU A 1 127 ? 4.447 7.915 6.246 1.00 94.31 127 LEU A N 1
ATOM 940 C CA . LEU A 1 127 ? 3.047 7.588 6.483 1.00 94.31 127 LEU A CA 1
ATOM 941 C C . LEU A 1 127 ? 2.244 7.815 5.206 1.00 94.31 127 LEU A C 1
ATOM 943 O O . LEU A 1 127 ? 2.502 8.756 4.460 1.00 94.31 127 LEU A O 1
ATOM 947 N N . VAL A 1 128 ? 1.262 6.952 4.974 1.00 95.19 128 VAL A N 1
ATOM 948 C CA . VAL A 1 128 ? 0.298 7.079 3.881 1.00 95.19 128 VAL A CA 1
ATOM 949 C C . VAL A 1 128 ? -1.108 7.140 4.442 1.00 95.19 128 VAL A C 1
ATOM 951 O O . VAL A 1 128 ? -1.425 6.442 5.408 1.00 95.19 128 VAL A O 1
ATOM 954 N N . ASN A 1 129 ? -1.943 7.971 3.829 1.00 94.94 129 ASN A N 1
ATOM 955 C CA . ASN A 1 129 ? -3.329 8.151 4.224 1.00 94.94 129 ASN A CA 1
ATOM 956 C C . ASN A 1 129 ? -4.233 7.219 3.423 1.00 94.94 129 ASN A C 1
ATOM 958 O O . ASN A 1 129 ? -4.030 6.986 2.233 1.00 94.94 129 ASN A O 1
ATOM 962 N N . GLY A 1 130 ? -5.237 6.678 4.099 1.00 93.94 130 GLY A N 1
ATOM 963 C CA . GLY A 1 130 ? -6.238 5.817 3.500 1.00 93.94 130 GLY A CA 1
ATOM 964 C C . GLY A 1 130 ? -7.617 6.068 4.080 1.00 93.94 130 GLY A C 1
ATOM 965 O O . GLY A 1 130 ? -7.807 6.839 5.023 1.00 93.94 130 GLY A O 1
ATOM 966 N N . THR A 1 131 ? -8.584 5.366 3.507 1.00 92.88 131 THR A N 1
ATOM 967 C CA . THR A 1 131 ? -9.989 5.454 3.886 1.00 92.88 131 THR A CA 1
ATOM 968 C C . THR A 1 131 ? -10.371 4.289 4.791 1.00 92.88 131 THR A C 1
ATOM 970 O O . THR A 1 131 ? -10.069 3.131 4.503 1.00 92.88 131 THR A O 1
ATOM 973 N N . LEU A 1 132 ? -11.071 4.569 5.885 1.00 92.44 132 LEU A N 1
ATOM 974 C CA . LEU A 1 132 ? -11.695 3.550 6.718 1.00 92.44 132 LEU A CA 1
ATOM 975 C C . LEU A 1 132 ? -12.949 3.038 6.013 1.00 92.44 132 LEU A C 1
ATOM 977 O O . LEU A 1 132 ? -13.927 3.761 5.835 1.00 92.44 132 LEU A O 1
ATOM 981 N N . THR A 1 133 ? -12.917 1.771 5.616 1.00 89.75 133 THR A N 1
ATOM 982 C CA . THR A 1 133 ? -14.010 1.102 4.911 1.00 89.75 133 THR A CA 1
ATOM 983 C C . THR A 1 133 ? -14.570 -0.029 5.757 1.00 89.75 133 THR A C 1
ATOM 985 O O . THR A 1 133 ? -13.847 -0.730 6.470 1.00 89.75 133 THR A O 1
ATOM 988 N N . ARG A 1 134 ? -15.884 -0.245 5.680 1.00 88.50 134 ARG A N 1
ATOM 989 C CA . ARG A 1 134 ? -16.516 -1.415 6.290 1.00 88.50 134 ARG A CA 1
ATOM 990 C C . ARG A 1 134 ? -16.496 -2.565 5.292 1.00 88.50 134 ARG A C 1
ATOM 992 O O . ARG A 1 134 ? -17.051 -2.471 4.204 1.00 88.50 134 ARG A O 1
ATOM 999 N N . THR A 1 135 ? -15.845 -3.658 5.662 1.00 81.50 135 THR A N 1
ATOM 1000 C CA . THR A 1 135 ? -15.812 -4.877 4.849 1.00 81.50 135 THR A CA 1
ATOM 1001 C C . THR A 1 135 ? -17.163 -5.597 4.881 1.00 81.50 135 THR A C 1
ATOM 1003 O O . THR A 1 135 ? -17.974 -5.371 5.778 1.00 81.50 135 THR A O 1
ATOM 1006 N N . GLY A 1 136 ? -17.397 -6.523 3.942 1.00 76.88 136 GLY A N 1
ATOM 1007 C CA . GLY A 1 136 ? -18.632 -7.323 3.900 1.00 76.88 136 GLY A CA 1
ATOM 1008 C C . GLY A 1 136 ? -18.901 -8.159 5.161 1.00 76.88 136 GLY A C 1
ATOM 1009 O O . GLY A 1 136 ? -20.039 -8.541 5.403 1.00 76.88 136 GLY A O 1
ATOM 1010 N N . SER A 1 137 ? -17.888 -8.401 6.003 1.00 78.50 137 SER A N 1
ATOM 1011 C CA . SER A 1 137 ? -18.040 -9.050 7.314 1.00 78.50 137 SER A CA 1
ATOM 1012 C C . SER A 1 137 ? -18.398 -8.079 8.450 1.00 78.50 137 SER A C 1
ATOM 1014 O O . SER A 1 137 ? -18.404 -8.469 9.616 1.00 78.50 137 SER A O 1
ATOM 1016 N N . GLY A 1 138 ? -18.645 -6.802 8.146 1.00 80.25 138 GLY A N 1
ATOM 1017 C CA . GLY A 1 138 ? -18.953 -5.759 9.126 1.00 80.25 138 GLY A CA 1
ATOM 1018 C C . GLY A 1 138 ? -17.735 -5.203 9.872 1.00 80.25 138 GLY A C 1
ATOM 1019 O O . GLY A 1 138 ? -17.881 -4.244 10.625 1.00 80.25 138 GLY A O 1
ATOM 1020 N N . GLN A 1 139 ? -16.539 -5.757 9.651 1.00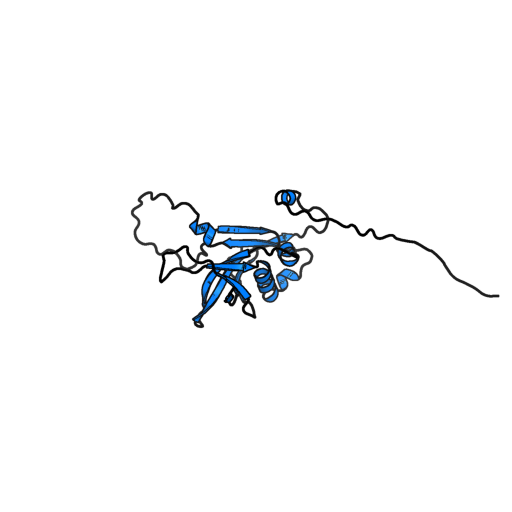 84.88 139 GLN A N 1
ATOM 1021 C CA . GLN A 1 139 ? -15.298 -5.260 10.244 1.00 84.88 139 GLN A CA 1
ATOM 1022 C C . GLN A 1 139 ? -14.796 -4.030 9.489 1.00 84.88 139 GLN A C 1
ATOM 1024 O O . GLN A 1 139 ? -14.767 -4.023 8.256 1.00 84.88 139 GLN A O 1
ATOM 1029 N N . GLU A 1 140 ? -14.366 -3.011 10.221 1.00 89.19 140 GLU A N 1
ATOM 1030 C CA . GLU A 1 140 ? -13.707 -1.838 9.651 1.00 89.19 140 GLU A CA 1
ATOM 1031 C C . GLU A 1 140 ? -12.237 -2.137 9.337 1.00 89.19 140 GLU A C 1
ATOM 1033 O O . GLU A 1 140 ? -11.497 -2.677 10.164 1.00 89.19 140 GLU A O 1
ATOM 1038 N N . ALA A 1 141 ? -11.814 -1.761 8.137 1.00 93.69 141 ALA A N 1
ATOM 1039 C CA . ALA A 1 141 ? -10.468 -1.934 7.620 1.00 93.69 141 ALA A CA 1
ATOM 1040 C C . ALA A 1 141 ? -9.952 -0.605 7.063 1.00 93.69 141 ALA A C 1
ATOM 1042 O O . ALA A 1 141 ? -10.730 0.219 6.588 1.00 93.69 141 ALA A O 1
ATOM 1043 N N . LEU A 1 142 ? -8.636 -0.410 7.105 1.00 95.62 142 LEU A N 1
ATOM 1044 C CA . LEU A 1 142 ? -8.001 0.704 6.414 1.00 95.62 142 LEU A CA 1
ATOM 1045 C C . LEU A 1 142 ? -7.724 0.285 4.973 1.00 95.62 142 LEU A C 1
ATOM 1047 O O . LEU A 1 142 ? -7.005 -0.688 4.750 1.00 95.62 142 LEU A O 1
ATOM 1051 N N . GLU A 1 143 ? -8.298 1.002 4.015 1.00 95.56 143 GLU A N 1
ATOM 1052 C CA . GLU A 1 143 ? -8.057 0.809 2.592 1.00 95.56 143 GLU A CA 1
ATOM 1053 C C . GLU A 1 143 ? -7.127 1.895 2.049 1.00 95.56 143 GLU A C 1
ATOM 1055 O O . GLU A 1 143 ? -7.376 3.088 2.226 1.00 95.56 143 GLU A O 1
ATOM 1060 N N . VAL A 1 144 ? -6.046 1.469 1.399 1.00 96.25 144 VAL A N 1
ATOM 1061 C CA . VAL A 1 144 ? -5.055 2.337 0.755 1.00 96.25 144 VAL A CA 1
ATOM 1062 C C . VAL A 1 144 ? -4.910 1.896 -0.694 1.00 96.25 144 VAL A C 1
ATOM 1064 O O . VAL A 1 144 ? -4.866 0.695 -0.973 1.00 96.25 144 VAL A O 1
ATOM 1067 N N . VAL A 1 145 ? -4.832 2.855 -1.615 1.00 95.88 145 VAL A N 1
ATOM 1068 C CA . VAL A 1 145 ? -4.759 2.576 -3.052 1.00 95.88 145 VAL A CA 1
ATOM 1069 C C . VAL A 1 145 ? -3.408 3.008 -3.606 1.00 95.88 145 VAL A C 1
ATOM 1071 O O . VAL A 1 145 ? -3.020 4.164 -3.461 1.00 95.88 145 VAL A O 1
ATOM 1074 N N . PHE A 1 146 ? -2.710 2.092 -4.272 1.00 96.62 146 PHE A N 1
ATOM 1075 C CA . PHE A 1 146 ? -1.421 2.334 -4.906 1.00 96.62 146 PHE A CA 1
ATOM 1076 C C . PHE A 1 146 ? -1.455 2.115 -6.421 1.00 96.62 146 PHE A C 1
ATOM 1078 O O . PHE A 1 146 ? -2.228 1.325 -6.964 1.00 96.62 146 PHE A O 1
ATOM 1085 N N . ALA A 1 147 ? -0.536 2.772 -7.112 1.00 95.75 147 ALA A N 1
ATOM 1086 C CA . ALA A 1 147 ? -0.114 2.410 -8.451 1.00 95.75 147 ALA A CA 1
ATOM 1087 C C . ALA A 1 147 ? 1.392 2.150 -8.430 1.00 95.75 147 ALA A C 1
ATOM 1089 O O . ALA A 1 147 ? 2.175 2.984 -7.972 1.00 95.75 147 ALA A O 1
ATOM 1090 N N . LEU A 1 148 ? 1.789 0.977 -8.912 1.00 96.12 148 LEU A N 1
ATOM 1091 C CA . LEU A 1 148 ? 3.180 0.570 -9.035 1.00 96.12 148 LEU A CA 1
ATOM 1092 C C . LEU A 1 148 ? 3.583 0.652 -10.501 1.00 96.12 148 LEU A C 1
ATOM 1094 O O . LEU A 1 148 ? 2.898 0.124 -11.382 1.00 96.12 148 LEU A O 1
ATOM 1098 N N . ARG A 1 149 ? 4.712 1.299 -10.770 1.00 95.06 149 ARG A N 1
ATOM 1099 C CA . ARG A 1 149 ? 5.263 1.399 -12.120 1.00 95.06 149 ARG A CA 1
ATOM 1100 C C . ARG A 1 149 ? 6.648 0.794 -12.152 1.00 95.06 149 ARG A C 1
ATOM 1102 O O . ARG A 1 149 ? 7.532 1.262 -11.443 1.00 95.06 149 ARG A O 1
ATOM 1109 N N . GLU A 1 150 ? 6.818 -0.226 -12.977 1.00 93.25 150 GLU A N 1
ATOM 1110 C CA . GLU A 1 150 ? 8.102 -0.873 -13.187 1.00 93.25 150 GLU A CA 1
ATOM 1111 C C . GLU A 1 150 ? 9.126 0.134 -13.709 1.00 93.25 150 GLU A C 1
ATOM 1113 O O . GLU A 1 150 ? 8.868 0.959 -14.591 1.00 93.25 150 GLU A O 1
ATOM 1118 N N . THR A 1 151 ? 10.305 0.052 -13.121 1.00 89.75 151 THR A N 1
ATOM 1119 C CA . THR A 1 151 ? 11.495 0.821 -13.441 1.00 89.75 151 THR A CA 1
ATOM 1120 C C . THR A 1 151 ? 12.679 -0.131 -13.444 1.00 89.75 151 THR A C 1
ATOM 1122 O O . THR A 1 151 ? 12.680 -1.155 -12.760 1.00 89.75 151 THR A O 1
ATOM 1125 N N . TYR A 1 152 ? 13.698 0.179 -14.234 1.00 84.75 152 TYR A N 1
ATOM 1126 C CA . TYR A 1 152 ? 14.907 -0.631 -14.249 1.00 84.75 152 TYR A CA 1
ATOM 1127 C C . TYR A 1 152 ? 15.822 -0.194 -13.115 1.00 84.75 152 TYR A C 1
ATOM 1129 O O . TYR A 1 152 ? 16.173 0.983 -13.004 1.00 84.75 152 TYR A O 1
ATOM 1137 N N . SER A 1 153 ? 16.224 -1.157 -12.291 1.00 67.25 153 SER A N 1
ATOM 1138 C CA . SER A 1 153 ? 17.215 -0.940 -11.249 1.00 67.25 153 SER A CA 1
ATOM 1139 C C . SER A 1 153 ? 18.550 -0.627 -11.915 1.00 67.25 153 SER A C 1
ATOM 1141 O O . SER A 1 153 ? 19.239 -1.528 -12.396 1.00 67.25 153 SER A O 1
ATOM 1143 N N . HIS A 1 154 ? 18.956 0.642 -11.928 1.00 56.72 154 HIS A N 1
ATOM 1144 C CA . HIS A 1 154 ? 20.356 0.982 -12.160 1.00 56.72 154 HIS A CA 1
ATOM 1145 C C . HIS A 1 154 ? 21.149 0.524 -10.929 1.00 56.72 154 HIS A C 1
ATOM 1147 O O . HIS A 1 154 ? 21.290 1.255 -9.948 1.00 56.72 154 HIS A O 1
ATOM 1153 N N . ARG A 1 155 ? 21.639 -0.721 -10.943 1.00 56.19 155 ARG A N 1
ATOM 1154 C CA . ARG A 1 155 ? 22.700 -1.112 -10.014 1.00 56.19 155 ARG A CA 1
ATOM 1155 C C . ARG A 1 155 ? 23.954 -0.309 -10.383 1.00 56.19 155 ARG A C 1
ATOM 1157 O O . ARG A 1 155 ? 24.337 -0.262 -11.544 1.00 56.19 155 ARG A O 1
ATOM 1164 N N . GLU A 1 156 ? 24.541 0.290 -9.347 1.00 46.50 156 GLU A N 1
ATOM 1165 C CA . GLU A 1 156 ? 25.768 1.103 -9.300 1.00 46.50 156 GLU A CA 1
ATOM 1166 C C . GLU A 1 156 ? 25.625 2.622 -9.552 1.00 46.50 156 GLU A C 1
ATOM 1168 O O . GLU A 1 156 ? 25.680 3.124 -10.669 1.00 46.50 156 GLU A O 1
ATOM 1173 N N . GLY A 1 157 ? 25.593 3.388 -8.451 1.00 47.38 157 GLY A N 1
ATOM 1174 C CA . GLY A 1 157 ? 26.581 4.463 -8.294 1.00 47.38 157 GLY A CA 1
ATOM 1175 C C . GLY A 1 157 ? 26.113 5.907 -8.130 1.00 47.38 157 GLY A C 1
ATOM 1176 O O . GLY A 1 157 ? 26.940 6.726 -7.742 1.00 47.38 157 GLY A O 1
ATOM 1177 N N . ILE A 1 158 ? 24.853 6.271 -8.378 1.00 43.88 158 ILE A N 1
ATOM 1178 C CA . ILE A 1 158 ? 24.446 7.686 -8.302 1.00 43.88 158 ILE A CA 1
ATOM 1179 C C . ILE A 1 158 ? 23.064 7.798 -7.667 1.00 43.88 158 ILE A C 1
ATOM 1181 O O . ILE A 1 158 ? 22.043 7.600 -8.315 1.00 43.88 158 ILE A O 1
ATOM 1185 N N . ILE A 1 159 ? 23.040 8.150 -6.382 1.00 53.06 159 ILE A N 1
ATOM 1186 C CA . ILE A 1 159 ? 21.876 8.808 -5.788 1.00 53.06 159 ILE A CA 1
ATOM 1187 C C . ILE A 1 159 ? 21.760 10.155 -6.516 1.00 53.06 159 ILE A C 1
ATOM 1189 O O . ILE A 1 159 ? 22.720 10.929 -6.458 1.00 53.06 159 ILE A O 1
ATOM 1193 N N . PRO A 1 160 ? 20.654 10.477 -7.209 1.00 41.81 160 PRO A N 1
ATOM 1194 C CA . PRO A 1 160 ? 20.457 11.823 -7.719 1.00 41.81 160 PRO A CA 1
ATOM 1195 C C . PRO A 1 160 ? 20.524 12.807 -6.545 1.00 41.81 160 PRO A C 1
ATOM 1197 O O . PRO A 1 160 ? 19.755 12.708 -5.587 1.00 41.81 160 PRO A O 1
ATOM 1200 N N . CYS A 1 161 ? 21.461 13.753 -6.622 1.00 41.91 161 CYS A N 1
ATOM 1201 C CA . CYS A 1 161 ? 21.746 14.787 -5.622 1.00 41.91 161 CYS A CA 1
ATOM 1202 C C . CYS A 1 161 ? 20.531 15.641 -5.198 1.00 41.91 161 CYS A C 1
ATOM 1204 O O . CYS A 1 161 ? 20.644 16.459 -4.290 1.00 41.91 161 CYS A O 1
ATOM 1206 N N . CYS A 1 162 ? 19.358 15.489 -5.813 1.00 44.22 162 CYS A N 1
ATOM 1207 C CA . CYS A 1 162 ? 18.150 16.196 -5.390 1.00 44.22 162 CYS A CA 1
ATOM 1208 C C . CYS A 1 162 ? 17.679 15.790 -3.978 1.00 44.22 162 CYS A C 1
ATOM 1210 O O . CYS A 1 162 ? 16.905 16.527 -3.382 1.00 44.22 162 CYS A O 1
ATOM 1212 N N . LEU A 1 163 ? 18.173 14.682 -3.407 1.00 47.84 163 LEU A N 1
ATOM 1213 C CA . LEU A 1 163 ? 17.864 14.259 -2.031 1.00 47.84 163 LEU A CA 1
ATOM 1214 C C . LEU A 1 163 ? 18.619 15.039 -0.931 1.00 47.84 163 LEU A C 1
ATOM 1216 O O . LEU A 1 163 ? 18.352 14.824 0.249 1.00 47.84 163 LEU A O 1
ATOM 1220 N N . TYR A 1 164 ? 19.520 15.972 -1.269 1.00 46.41 164 TYR A N 1
ATOM 1221 C CA . TYR A 1 164 ? 20.162 16.835 -0.260 1.00 46.41 164 TYR A CA 1
ATOM 1222 C C . TYR A 1 164 ? 19.281 18.001 0.224 1.00 46.41 164 TYR A C 1
ATOM 1224 O O . TYR A 1 164 ? 19.651 18.667 1.190 1.00 46.41 164 TYR A O 1
ATOM 1232 N N . SER A 1 165 ? 18.131 18.274 -0.406 1.00 41.69 165 SER A N 1
ATOM 1233 C CA . SER A 1 165 ? 17.267 19.403 -0.017 1.00 41.69 165 SER A CA 1
ATOM 1234 C C . SER A 1 165 ? 16.420 19.144 1.235 1.00 41.69 165 SER A C 1
ATOM 1236 O O . SER A 1 165 ? 15.909 20.095 1.819 1.00 41.69 165 SER A O 1
ATOM 1238 N N . LEU A 1 166 ? 16.332 17.899 1.713 1.00 44.84 166 LEU A N 1
ATOM 1239 C CA . LEU A 1 166 ? 15.657 17.541 2.966 1.00 44.84 166 LEU A CA 1
ATOM 1240 C C . LEU A 1 166 ? 16.656 16.979 3.987 1.00 44.84 166 LEU A C 1
ATOM 1242 O O . LEU A 1 166 ? 16.578 15.824 4.377 1.00 44.84 166 LEU A O 1
ATOM 1246 N N . GLY A 1 167 ? 17.631 17.800 4.390 1.00 36.75 167 GLY A N 1
ATOM 1247 C CA . GLY A 1 167 ? 18.177 17.887 5.759 1.00 36.75 167 GLY A CA 1
ATOM 1248 C C . GLY A 1 167 ? 18.736 16.654 6.497 1.00 36.75 167 GLY A C 1
ATOM 1249 O O . GLY A 1 167 ? 19.187 16.813 7.632 1.00 36.75 167 GLY A O 1
ATOM 1250 N N . ILE A 1 168 ? 18.763 15.448 5.929 1.00 48.56 168 ILE A N 1
ATOM 1251 C CA . ILE A 1 168 ? 19.177 14.241 6.657 1.00 48.56 168 ILE A CA 1
ATOM 1252 C C . ILE A 1 168 ? 20.702 14.096 6.584 1.00 48.56 168 ILE A C 1
ATOM 1254 O O . ILE A 1 168 ? 21.278 13.582 5.623 1.00 48.56 168 ILE A O 1
ATOM 1258 N N . ARG A 1 169 ? 21.389 14.547 7.639 1.00 37.50 169 ARG A N 1
ATOM 1259 C CA . ARG A 1 169 ? 22.824 14.301 7.838 1.00 37.50 169 ARG A CA 1
ATOM 1260 C C . ARG A 1 169 ? 23.049 12.823 8.171 1.00 37.50 169 ARG A C 1
ATOM 1262 O O . ARG A 1 169 ? 22.859 12.420 9.314 1.00 37.50 169 ARG A O 1
ATOM 1269 N N . ARG A 1 170 ? 23.530 12.015 7.221 1.00 46.75 170 ARG A N 1
ATOM 1270 C CA . ARG A 1 170 ? 24.163 10.725 7.550 1.00 46.75 170 ARG A CA 1
ATOM 1271 C C . ARG A 1 170 ? 25.676 10.888 7.670 1.00 46.75 170 ARG A C 1
ATOM 1273 O O . ARG A 1 170 ? 26.359 11.262 6.722 1.00 46.75 170 ARG A O 1
ATOM 1280 N N . VAL A 1 171 ? 26.191 10.566 8.854 1.00 42.53 171 VAL A N 1
ATOM 1281 C CA . VAL A 1 171 ? 27.617 10.341 9.113 1.00 42.53 171 VAL A CA 1
ATOM 1282 C C . VAL A 1 171 ? 28.011 9.025 8.440 1.00 42.53 171 VAL A C 1
ATOM 1284 O O . VAL A 1 171 ? 27.695 7.947 8.940 1.00 42.53 171 VAL A O 1
ATOM 1287 N N . LEU A 1 172 ? 28.699 9.099 7.299 1.00 41.41 172 LEU A N 1
ATOM 1288 C CA . LEU A 1 172 ? 29.344 7.938 6.686 1.00 41.41 172 LEU A CA 1
ATOM 1289 C C . LEU A 1 172 ? 30.623 7.597 7.468 1.00 41.41 172 LEU A C 1
ATOM 1291 O O . LEU A 1 172 ? 31.621 8.311 7.384 1.00 41.41 172 LEU A O 1
ATOM 1295 N N . LYS A 1 173 ? 30.633 6.471 8.189 1.00 37.00 173 LYS A N 1
ATOM 1296 C CA . LYS A 1 173 ? 31.885 5.789 8.554 1.00 37.00 173 LYS A CA 1
ATOM 1297 C C . LYS A 1 173 ? 32.214 4.769 7.466 1.00 37.00 173 LYS A C 1
ATOM 1299 O O . LYS A 1 173 ? 31.688 3.661 7.462 1.00 37.00 173 LYS A O 1
ATOM 1304 N N . HIS A 1 174 ? 33.109 5.145 6.556 1.00 36.22 174 HIS A N 1
ATOM 1305 C CA . HIS A 1 174 ? 33.773 4.201 5.661 1.00 36.22 174 HIS A CA 1
ATOM 1306 C C . HIS A 1 174 ? 34.648 3.245 6.481 1.00 36.22 174 HIS A C 1
ATOM 1308 O O . HIS A 1 174 ? 35.626 3.664 7.098 1.00 36.22 174 HIS A O 1
ATOM 1314 N N . ARG A 1 175 ? 34.336 1.946 6.458 1.00 35.25 175 ARG A N 1
ATOM 1315 C CA . ARG A 1 175 ? 35.272 0.899 6.880 1.00 35.25 175 ARG A CA 1
ATOM 1316 C C . ARG A 1 175 ? 35.976 0.375 5.630 1.00 35.25 175 ARG A C 1
ATOM 1318 O O . ARG A 1 175 ? 35.426 -0.433 4.889 1.00 35.25 175 ARG A O 1
ATOM 1325 N N . ALA A 1 176 ? 37.170 0.900 5.372 1.00 38.88 176 ALA A N 1
ATOM 1326 C CA . ALA A 1 176 ? 38.027 0.458 4.281 1.00 38.88 176 ALA A CA 1
ATOM 1327 C C . ALA A 1 176 ? 38.556 -0.962 4.551 1.00 38.88 176 ALA A C 1
ATOM 1329 O O . ALA A 1 176 ? 39.119 -1.247 5.609 1.00 38.88 176 ALA A O 1
ATOM 1330 N N . SER A 1 177 ? 38.362 -1.842 3.571 1.00 38.03 177 SER A N 1
ATOM 1331 C CA . SER A 1 177 ? 38.927 -3.189 3.503 1.00 38.03 177 SER A CA 1
ATOM 1332 C C . SER A 1 177 ? 40.401 -3.101 3.096 1.00 38.03 177 SER A C 1
ATOM 1334 O O . SER A 1 177 ? 40.716 -2.610 2.013 1.00 38.03 177 SER A O 1
ATOM 1336 N N . SER A 1 178 ? 41.312 -3.545 3.967 1.00 42.25 178 SER A N 1
ATOM 1337 C CA . SER A 1 178 ? 42.750 -3.610 3.681 1.00 42.25 178 SER A CA 1
ATOM 1338 C C . SER A 1 178 ? 43.145 -5.040 3.320 1.00 42.25 178 SER A C 1
ATOM 1340 O O . SER A 1 178 ? 43.146 -5.940 4.161 1.00 42.25 178 SER A O 1
ATOM 1342 N N . ARG A 1 179 ? 43.475 -5.238 2.040 1.00 41.56 179 ARG A N 1
ATOM 1343 C CA . ARG A 1 179 ? 44.118 -6.438 1.496 1.00 41.56 179 ARG A CA 1
ATOM 1344 C C . ARG A 1 179 ? 45.562 -6.505 2.009 1.00 41.56 179 ARG A C 1
ATOM 1346 O O . ARG A 1 179 ? 46.361 -5.635 1.672 1.00 41.56 179 ARG A O 1
ATOM 1353 N N . ARG A 1 180 ? 45.943 -7.565 2.728 1.00 43.94 180 ARG A N 1
ATOM 1354 C CA . ARG A 1 180 ? 47.349 -7.999 2.809 1.00 43.94 180 ARG A CA 1
ATOM 1355 C C . ARG A 1 180 ? 47.512 -9.330 2.093 1.00 43.94 180 ARG A C 1
ATOM 1357 O O . ARG A 1 180 ? 47.028 -10.365 2.529 1.00 43.94 180 ARG A O 1
ATOM 1364 N N . SER A 1 181 ? 48.186 -9.227 0.956 1.00 38.44 181 SER A N 1
ATOM 1365 C CA . SER A 1 181 ? 48.777 -10.312 0.192 1.00 38.44 181 SER A CA 1
ATOM 1366 C C . SER A 1 181 ? 50.005 -10.826 0.942 1.00 38.44 181 SER A C 1
ATOM 1368 O O . SER A 1 181 ? 50.985 -10.093 1.061 1.00 38.44 181 SER A O 1
ATOM 1370 N N . THR A 1 182 ? 49.984 -12.085 1.369 1.00 44.56 182 THR A N 1
ATOM 1371 C CA . THR A 1 182 ? 51.200 -12.826 1.719 1.00 44.56 182 THR A CA 1
ATOM 1372 C C . THR A 1 182 ? 51.190 -14.110 0.900 1.00 44.56 182 THR A C 1
ATOM 1374 O O . THR A 1 182 ? 50.398 -15.015 1.146 1.00 44.56 182 THR A O 1
ATOM 1377 N N . ARG A 1 183 ? 52.031 -14.153 -0.137 1.00 43.06 183 ARG A N 1
ATOM 1378 C CA . ARG A 1 183 ? 52.368 -15.380 -0.859 1.00 43.06 183 ARG A CA 1
ATOM 1379 C C . ARG A 1 183 ? 53.344 -16.175 0.006 1.00 43.06 183 ARG A C 1
ATOM 1381 O O . ARG A 1 183 ? 54.403 -15.654 0.338 1.00 43.06 183 ARG A O 1
ATOM 1388 N N . GLN A 1 184 ? 53.026 -17.429 0.297 1.00 42.56 184 GLN A N 1
ATOM 1389 C CA . GLN A 1 184 ? 54.011 -18.428 0.704 1.00 42.56 184 GLN A CA 1
ATOM 1390 C C . GLN A 1 184 ? 53.605 -19.764 0.063 1.00 42.56 184 GLN A C 1
ATOM 1392 O O . GLN A 1 184 ? 52.488 -20.236 0.257 1.00 42.56 184 GLN A O 1
ATOM 1397 N N . LEU A 1 185 ? 54.486 -20.299 -0.784 1.00 56.53 185 LEU A N 1
ATOM 1398 C CA . LEU A 1 185 ? 54.405 -21.621 -1.427 1.00 56.53 185 LEU A CA 1
ATOM 1399 C C . LEU A 1 185 ? 55.365 -22.604 -0.700 1.00 56.53 185 LEU A C 1
ATOM 1401 O O . LEU A 1 185 ? 56.182 -22.138 0.098 1.00 56.53 185 LEU A O 1
ATOM 1405 N N . PRO A 1 186 ? 55.255 -23.933 -0.919 1.00 56.16 186 PRO A N 1
ATOM 1406 C CA . PRO A 1 186 ? 55.589 -24.967 0.074 1.00 56.16 186 PRO A CA 1
ATOM 1407 C C . PRO A 1 186 ? 56.938 -25.712 -0.126 1.00 56.16 186 PRO A C 1
ATOM 1409 O O . PRO A 1 186 ? 57.515 -25.642 -1.204 1.00 56.16 186 PRO A O 1
ATOM 1412 N N . LEU A 1 187 ? 57.370 -26.398 0.961 1.00 43.66 187 LEU A N 1
ATOM 1413 C CA . LEU A 1 187 ? 58.226 -27.610 1.213 1.00 43.66 187 LEU A CA 1
ATOM 1414 C C . LEU A 1 187 ? 58.964 -28.311 0.026 1.00 43.66 187 LEU A C 1
ATOM 1416 O O . LEU A 1 187 ? 58.400 -28.282 -1.064 1.00 43.66 187 LEU A O 1
ATOM 1420 N N . PRO A 1 188 ? 60.109 -29.059 0.188 1.00 55.41 188 PRO A N 1
ATOM 1421 C CA . PRO A 1 188 ? 60.267 -30.171 1.165 1.00 55.41 188 PRO A CA 1
ATOM 1422 C C . PRO A 1 188 ? 61.692 -30.601 1.662 1.00 55.41 188 PRO A C 1
ATOM 1424 O O . PRO A 1 188 ? 62.720 -30.117 1.206 1.00 55.41 188 PRO A O 1
ATOM 1427 N N . LEU A 1 189 ? 61.663 -31.545 2.624 1.00 44.31 189 LEU A N 1
ATOM 1428 C CA . LEU A 1 189 ? 62.584 -32.641 3.030 1.00 44.31 189 LEU A CA 1
ATOM 1429 C C . LEU A 1 189 ? 64.084 -32.635 2.648 1.00 44.31 189 LEU A C 1
ATOM 1431 O O . LEU A 1 189 ? 64.443 -32.723 1.475 1.00 44.31 189 LEU A O 1
ATOM 1435 N N . SER A 1 190 ? 64.934 -32.807 3.669 1.00 54.94 190 SER A N 1
ATOM 1436 C CA . SER A 1 190 ? 65.999 -33.832 3.757 1.00 54.94 190 SER A CA 1
ATOM 1437 C C . SER A 1 190 ? 66.345 -34.091 5.221 1.00 54.94 190 SER A C 1
ATOM 1439 O O . SER A 1 190 ? 66.313 -33.109 5.996 1.00 54.94 190 SER A O 1
#

Organism: NCBI:txid47425

Secondary structure (DSSP, 8-state):
-EEEEEEEEEEETT-SS-EEEE-SSPEEEEEEPPPS---SSPPEEEEEEHHHHHHHHHHH-GGGGS-TTEEEEEEEEEHHHHHTS----------------TTS--SEEEEEEEHHHHHH--SSPPEEEEEEEE-TTS-EEEEEEEEEEEEE---SS---GGGGGS------------------------

Foldseek 3Di:
DDWFKEWEWEAEAPPPDTDIFIDPGTADKAWDDDDPDDPDDDWTKIKDFPLSNLVSVCVVCVVQVPDPFKKKWKKWFAQVVLVVPPDDDDPDDPDDDDPPDPPDPRGDIDTDGISVCQNPDDDDTDMGMFTFDQDPVRGTHTYIYMYIYMDTDPPDDDDDPPVVVPDDDDDDDDPDDDDDDDDDDDDDDD